Protein AF-A0A7R9L752-F1 (afdb_monomer_lite)

Secondary structure (DSSP, 8-state):
---GGGGHHHHHTTS---TTTHHHHHHHHHHHHHHHHHTT-STTS-HHHHHHHHHHHHHHHHSHHHHTT--HHHHHHHTTPPP-HHHHHHHHHHHHHHHHHHTTSTT-TT----TTTHHHHHHHHHHTHHHHHHHHHHHHHHHTTSS----TTTGGGSTT-PPPS-------------TTPPPPHHHHHHHSPPHHHHHHHHHHHHHTT-------------STTSSSTTS--------

pLDDT: mean 81.0, std 21.18, range [38.44, 98.69]

Foldseek 3Di:
DDDLLNCLCVLLVQWDDDPVCVVVLSVQLSLLVVLCVLLVLCPPDDSSLLSLLSSLLSVCLVPLVVCLPPDSVNVCVNTVHDDDPSSVVSNVLSQVSLLQLQCPPPPCVVPDDDSRCSSPCSVVCSVCVVVSSVVSVVVQVVCVVPPDPPPPSPVVVVPDDPPDPDDDDPDDDDPPPPVPDDDDPVNVVVPPDDPVRVVVVVVVCVVVPPPPPDDPDDDDPPDPPPPPVPPPDDDDDDD

InterPro domains:
  IPR054078 BRF2-like, C-terminal [PF21886] (21-128)

Structure (mmCIF, N/CA/C/O backbone):
data_AF-A0A7R9L752-F1
#
_entry.id   AF-A0A7R9L752-F1
#
loop_
_atom_site.group_PDB
_atom_site.id
_atom_site.type_symbol
_atom_site.label_atom_id
_atom_site.label_alt_id
_atom_site.label_comp_id
_atom_site.label_asym_id
_atom_site.label_entity_id
_atom_site.label_seq_id
_atom_site.pdbx_PDB_ins_code
_atom_site.Cartn_x
_atom_site.Cartn_y
_atom_site.Cartn_z
_atom_site.occupancy
_atom_site.B_iso_or_equiv
_atom_site.auth_seq_id
_atom_site.auth_comp_id
_atom_site.auth_asym_id
_atom_site.auth_atom_id
_atom_site.pdbx_PDB_model_num
ATOM 1 N N . SER A 1 1 ? 15.828 -11.697 13.158 1.00 76.38 1 SER A N 1
ATOM 2 C CA . SER A 1 1 ? 14.787 -11.751 12.113 1.00 76.38 1 SER A CA 1
ATOM 3 C C . SER A 1 1 ? 15.064 -10.613 11.159 1.00 76.38 1 SER A C 1
ATOM 5 O O . SER A 1 1 ? 15.272 -9.518 11.661 1.00 76.38 1 SER A O 1
ATOM 7 N N . ILE A 1 2 ? 15.135 -10.864 9.851 1.00 85.50 2 ILE A N 1
ATOM 8 C CA . ILE A 1 2 ? 15.329 -9.807 8.841 1.00 85.50 2 ILE A CA 1
ATOM 9 C C . ILE A 1 2 ? 14.064 -8.944 8.808 1.00 85.50 2 ILE A C 1
ATOM 11 O O . ILE A 1 2 ? 12.957 -9.495 8.822 1.00 85.50 2 ILE A O 1
ATOM 15 N N . SER A 1 3 ? 14.216 -7.621 8.807 1.00 93.38 3 SER A N 1
ATOM 16 C CA . SER A 1 3 ? 13.071 -6.707 8.725 1.00 93.38 3 SER A CA 1
ATOM 17 C C . SER A 1 3 ? 12.587 -6.586 7.280 1.00 93.38 3 SER A C 1
ATOM 19 O O . SER A 1 3 ? 13.383 -6.642 6.346 1.00 93.38 3 SER A O 1
ATOM 21 N N . ILE A 1 4 ? 11.285 -6.390 7.053 1.00 96.31 4 ILE A N 1
ATOM 22 C CA . ILE A 1 4 ? 10.750 -6.243 5.685 1.00 96.31 4 ILE A CA 1
ATOM 23 C C . ILE A 1 4 ? 11.335 -5.024 4.955 1.00 96.31 4 ILE A C 1
ATOM 25 O O . ILE A 1 4 ? 11.483 -5.050 3.737 1.00 96.31 4 ILE A O 1
ATOM 29 N N . GLU A 1 5 ? 11.714 -3.978 5.689 1.00 96.94 5 GLU A N 1
ATOM 30 C CA . GLU A 1 5 ? 12.392 -2.796 5.159 1.00 96.94 5 GLU A CA 1
ATOM 31 C C . GLU A 1 5 ? 13.760 -3.144 4.555 1.00 96.94 5 GLU A C 1
ATOM 33 O O . GLU A 1 5 ? 14.112 -2.615 3.505 1.00 96.94 5 GLU A O 1
ATOM 38 N N . GLU A 1 6 ? 14.491 -4.094 5.149 1.00 96.88 6 GLU A N 1
ATOM 39 C CA . GLU A 1 6 ? 15.785 -4.577 4.639 1.00 96.88 6 GLU A CA 1
ATOM 40 C C . GLU A 1 6 ? 15.623 -5.380 3.338 1.00 96.88 6 GLU A C 1
ATOM 42 O O . GLU A 1 6 ? 16.572 -5.548 2.575 1.00 96.88 6 GLU A O 1
ATOM 47 N N . LEU A 1 7 ? 14.406 -5.855 3.051 1.00 97.62 7 LEU A N 1
ATOM 48 C CA . LEU A 1 7 ? 14.080 -6.563 1.815 1.00 97.62 7 LEU A CA 1
ATOM 49 C C . LEU A 1 7 ? 13.684 -5.620 0.672 1.00 97.62 7 LEU A C 1
ATOM 51 O O . LEU A 1 7 ? 13.564 -6.095 -0.459 1.00 97.62 7 LEU A O 1
ATOM 55 N N . VAL A 1 8 ? 13.486 -4.318 0.916 1.00 98.06 8 VAL A N 1
ATOM 56 C CA . VAL A 1 8 ? 13.016 -3.367 -0.110 1.00 98.06 8 VAL A CA 1
ATOM 57 C C . VAL A 1 8 ? 14.005 -3.268 -1.264 1.00 98.06 8 VAL A C 1
ATOM 59 O O . VAL A 1 8 ? 13.633 -3.537 -2.405 1.00 98.06 8 VAL A O 1
ATOM 62 N N . GLU A 1 9 ? 15.262 -2.926 -0.986 1.00 97.19 9 GLU A N 1
ATOM 63 C CA . GLU A 1 9 ? 16.271 -2.770 -2.038 1.00 97.19 9 GLU A CA 1
ATOM 64 C C . GLU A 1 9 ? 16.520 -4.067 -2.823 1.00 97.19 9 GLU A C 1
ATOM 66 O O . GLU A 1 9 ? 16.409 -4.022 -4.052 1.00 97.19 9 GLU A O 1
ATOM 71 N N . PRO A 1 10 ? 16.752 -5.234 -2.179 1.00 97.50 10 PRO A N 1
ATOM 72 C CA . PRO A 1 10 ? 16.902 -6.497 -2.899 1.00 97.50 10 PRO A CA 1
ATOM 73 C C . PRO A 1 10 ? 15.688 -6.850 -3.765 1.00 97.50 10 PRO A C 1
ATOM 75 O O . PRO A 1 10 ? 15.851 -7.314 -4.892 1.00 97.50 10 PRO A O 1
ATOM 78 N N . THR A 1 11 ? 14.469 -6.598 -3.273 1.00 97.25 11 THR A N 1
ATOM 79 C CA . THR A 1 11 ? 13.226 -6.892 -4.010 1.00 97.25 11 THR A CA 1
ATOM 80 C C . THR A 1 11 ? 13.059 -5.990 -5.234 1.00 97.25 11 THR A C 1
ATOM 82 O O . THR A 1 11 ? 12.488 -6.415 -6.241 1.00 97.25 11 THR A O 1
ATOM 85 N N . LEU A 1 12 ? 13.553 -4.751 -5.167 1.00 96.94 12 LEU A N 1
ATOM 86 C CA . LEU A 1 12 ? 13.427 -3.762 -6.238 1.00 96.94 12 LEU A CA 1
ATOM 87 C C . LEU A 1 12 ? 14.645 -3.698 -7.171 1.00 96.94 12 LEU A C 1
ATOM 89 O O . LEU A 1 12 ? 14.599 -2.967 -8.155 1.00 96.94 12 LEU A O 1
ATOM 93 N N . ASN A 1 13 ? 15.720 -4.450 -6.916 1.00 93.81 13 ASN A N 1
ATOM 94 C CA . ASN A 1 13 ? 16.967 -4.344 -7.684 1.00 93.81 13 ASN A CA 1
ATOM 95 C C . ASN A 1 13 ? 16.835 -4.743 -9.169 1.00 93.81 13 ASN A C 1
ATOM 97 O O . ASN A 1 13 ? 17.610 -4.289 -9.999 1.00 93.81 13 ASN A O 1
ATOM 101 N N . GLY A 1 14 ? 15.842 -5.570 -9.513 1.00 90.00 14 GLY A N 1
ATOM 102 C CA . GLY A 1 14 ? 15.513 -5.932 -10.900 1.00 90.00 14 GLY A CA 1
ATOM 103 C C . GLY A 1 14 ? 14.422 -5.069 -11.546 1.00 90.00 14 GLY A C 1
ATOM 104 O O . GLY A 1 14 ? 13.985 -5.379 -12.650 1.00 90.00 14 GLY A O 1
ATOM 105 N N . CYS A 1 15 ? 13.934 -4.037 -10.854 1.00 95.94 15 CYS A N 1
ATOM 106 C CA . CYS A 1 15 ? 12.865 -3.170 -11.346 1.00 95.94 15 CYS A CA 1
ATOM 107 C C . CYS A 1 15 ? 13.447 -1.914 -12.006 1.00 95.94 15 CYS A C 1
ATOM 109 O O . CYS A 1 15 ? 14.400 -1.325 -11.499 1.00 95.94 15 CYS A O 1
ATOM 111 N N . HIS A 1 16 ? 12.837 -1.457 -13.099 1.00 94.88 16 HIS A N 1
ATOM 112 C CA . HIS A 1 16 ? 13.304 -0.276 -13.832 1.00 94.88 16 HIS A CA 1
ATOM 113 C C . HIS A 1 16 ? 12.653 1.003 -13.302 1.00 94.88 16 HIS A C 1
ATOM 115 O O . HIS A 1 16 ? 11.554 1.354 -13.725 1.00 94.88 16 HIS A O 1
ATOM 121 N N . PHE A 1 17 ? 13.317 1.698 -12.383 1.00 96.00 17 PHE A N 1
ATOM 122 C CA . PHE A 1 17 ? 12.945 3.047 -11.940 1.00 96.00 17 PHE A CA 1
ATOM 123 C C . PHE A 1 17 ? 13.981 4.060 -12.432 1.00 96.00 17 PHE A C 1
ATOM 125 O O . PHE A 1 17 ? 15.137 3.689 -12.614 1.00 96.00 17 PHE A O 1
ATOM 132 N N . ASP A 1 18 ? 13.576 5.316 -12.627 1.00 94.50 18 ASP A N 1
ATOM 133 C CA . ASP A 1 18 ? 14.506 6.391 -12.988 1.00 94.50 18 ASP A CA 1
ATOM 134 C C . ASP A 1 18 ? 15.560 6.549 -11.876 1.00 94.50 18 ASP A C 1
ATOM 136 O O . ASP A 1 18 ? 15.194 6.650 -10.701 1.00 94.50 18 ASP A O 1
ATOM 140 N N . ASP A 1 19 ? 16.849 6.580 -12.230 1.00 93.75 19 ASP A N 1
ATOM 141 C CA . ASP A 1 19 ? 17.952 6.605 -11.254 1.00 93.75 19 ASP A CA 1
ATOM 142 C C . ASP A 1 19 ? 17.872 7.813 -10.310 1.00 93.75 19 ASP A C 1
ATOM 144 O O . ASP A 1 19 ? 18.105 7.675 -9.109 1.00 93.75 19 ASP A O 1
ATOM 148 N N . ASP A 1 20 ? 17.442 8.967 -10.826 1.00 95.06 20 ASP A N 1
ATOM 149 C CA . ASP A 1 20 ? 17.260 10.195 -10.043 1.00 95.06 20 ASP A CA 1
ATOM 150 C C . ASP A 1 20 ? 16.097 10.093 -9.039 1.00 95.06 20 ASP A C 1
ATOM 152 O O . ASP A 1 20 ? 16.110 10.724 -7.984 1.00 95.06 20 ASP A O 1
ATOM 156 N N . GLU A 1 21 ? 15.068 9.298 -9.352 1.00 95.12 21 GLU A N 1
ATOM 157 C CA . GLU A 1 21 ? 13.868 9.145 -8.520 1.00 95.12 21 GLU A CA 1
ATOM 158 C C . GLU A 1 21 ? 13.991 7.983 -7.525 1.00 95.12 21 GLU A C 1
ATOM 160 O O . GLU A 1 21 ? 13.354 7.986 -6.467 1.00 95.12 21 GLU A O 1
ATOM 165 N N . ARG A 1 22 ? 14.800 6.971 -7.852 1.00 97.00 22 ARG A N 1
ATOM 166 C CA . ARG A 1 22 ? 14.906 5.721 -7.094 1.00 97.00 22 ARG A CA 1
ATOM 167 C C . ARG A 1 22 ? 15.220 5.923 -5.601 1.00 97.00 22 ARG A C 1
ATOM 169 O O . ARG A 1 22 ? 14.547 5.264 -4.803 1.00 97.00 22 ARG A O 1
ATOM 176 N N . PRO A 1 23 ? 16.150 6.805 -5.179 1.00 97.88 23 PRO A N 1
ATOM 177 C CA . PRO A 1 23 ? 16.431 7.017 -3.758 1.00 97.88 23 PRO A CA 1
ATOM 178 C C . PRO A 1 23 ? 15.210 7.546 -3.001 1.00 97.88 23 PRO A C 1
ATOM 180 O O . PRO A 1 23 ? 14.859 7.039 -1.934 1.00 97.88 23 PRO A O 1
ATOM 183 N N . GLU A 1 24 ? 14.513 8.523 -3.588 1.00 98.12 24 GLU A N 1
ATOM 184 C CA . GLU A 1 24 ? 13.316 9.115 -2.994 1.00 98.12 24 GLU A CA 1
ATOM 185 C C . GLU A 1 24 ? 12.172 8.093 -2.920 1.00 98.12 24 GLU A C 1
ATOM 187 O O . GLU A 1 24 ? 11.457 8.012 -1.918 1.00 98.12 24 GLU A O 1
ATOM 192 N N . LEU A 1 25 ? 12.028 7.257 -3.953 1.00 98.38 25 LEU A N 1
ATOM 193 C CA . LEU A 1 25 ? 11.063 6.164 -3.966 1.00 98.38 25 LEU A CA 1
ATOM 194 C C . LEU A 1 25 ? 11.345 5.135 -2.867 1.00 98.38 25 LEU A C 1
ATOM 196 O O . LEU A 1 25 ? 10.418 4.764 -2.150 1.00 98.38 25 LEU A O 1
ATOM 200 N N . ILE A 1 26 ? 12.590 4.675 -2.721 1.00 98.44 26 ILE A N 1
ATOM 201 C CA . ILE A 1 26 ? 12.969 3.692 -1.692 1.00 98.44 26 ILE A CA 1
ATOM 202 C C . ILE A 1 26 ? 12.653 4.242 -0.302 1.00 98.44 26 ILE A C 1
ATOM 204 O O . ILE A 1 26 ? 11.983 3.566 0.482 1.00 98.44 26 ILE A O 1
ATOM 208 N N . GLN A 1 27 ? 13.040 5.490 -0.028 1.00 98.44 27 GLN A N 1
ATOM 209 C CA . GLN A 1 27 ? 12.745 6.144 1.243 1.00 98.44 27 GLN A CA 1
ATOM 210 C C . GLN A 1 27 ? 11.233 6.188 1.517 1.00 98.44 27 GLN A C 1
ATOM 212 O O . GLN A 1 27 ? 10.773 5.749 2.574 1.00 98.44 27 GLN A O 1
ATOM 217 N N . ARG A 1 28 ? 10.438 6.613 0.526 1.00 98.50 28 ARG A N 1
ATOM 218 C CA . ARG A 1 28 ? 8.967 6.651 0.606 1.00 98.50 28 ARG A CA 1
ATOM 219 C C . ARG A 1 28 ? 8.356 5.273 0.855 1.00 98.50 28 ARG A C 1
ATOM 221 O O . ARG A 1 28 ? 7.319 5.158 1.507 1.00 98.50 28 ARG A O 1
ATOM 228 N N . VAL A 1 29 ? 8.932 4.219 0.277 1.00 98.69 29 VAL A N 1
ATOM 229 C CA . VAL A 1 29 ? 8.477 2.835 0.474 1.00 98.69 29 VAL A CA 1
ATOM 230 C C . VAL A 1 29 ? 8.751 2.380 1.896 1.00 98.69 29 VAL A C 1
ATOM 232 O O . VAL A 1 29 ? 7.858 1.815 2.519 1.00 98.69 29 VAL A O 1
ATOM 235 N N . ILE A 1 30 ? 9.942 2.655 2.423 1.00 98.50 30 ILE A N 1
ATOM 236 C CA . ILE A 1 30 ? 10.324 2.299 3.792 1.00 98.50 30 ILE A CA 1
ATOM 237 C C . ILE A 1 30 ? 9.409 2.997 4.805 1.00 98.50 30 ILE A C 1
ATOM 239 O O . ILE A 1 30 ? 8.875 2.348 5.703 1.00 98.50 30 ILE A O 1
ATOM 243 N N . GLU A 1 31 ? 9.169 4.297 4.643 1.00 98.31 31 GLU A N 1
ATOM 244 C CA . GLU A 1 31 ? 8.272 5.063 5.518 1.00 98.31 31 GLU A CA 1
ATOM 245 C C . GLU A 1 31 ? 6.845 4.510 5.503 1.00 98.31 31 GLU A C 1
ATOM 247 O O . GLU A 1 31 ? 6.240 4.299 6.556 1.00 98.31 31 GLU A O 1
ATOM 252 N N . LEU A 1 32 ? 6.321 4.211 4.314 1.00 98.38 32 LEU A N 1
ATOM 253 C CA . LEU A 1 32 ? 4.981 3.655 4.173 1.00 98.38 32 LEU A CA 1
ATOM 254 C C . LEU A 1 32 ? 4.892 2.217 4.702 1.00 98.38 32 LEU A C 1
ATOM 256 O O . LEU A 1 32 ? 3.885 1.864 5.312 1.00 98.38 32 LEU A O 1
ATOM 260 N N . LEU A 1 33 ? 5.941 1.403 4.547 1.00 98.12 33 LEU A N 1
ATOM 261 C CA . LEU A 1 33 ? 6.010 0.060 5.131 1.00 98.12 33 LEU A CA 1
ATOM 262 C C . LEU A 1 33 ? 5.949 0.087 6.656 1.00 98.12 33 LEU A C 1
ATOM 264 O O . LEU A 1 33 ? 5.295 -0.778 7.233 1.00 98.12 33 LEU A O 1
ATOM 268 N N . ARG A 1 34 ? 6.562 1.081 7.307 1.00 96.62 34 ARG A N 1
ATOM 269 C CA . ARG A 1 34 ? 6.463 1.244 8.766 1.00 96.62 34 ARG A CA 1
ATOM 270 C C . ARG A 1 34 ? 5.015 1.470 9.194 1.00 96.62 34 ARG A C 1
ATOM 272 O O . ARG A 1 34 ? 4.527 0.763 10.065 1.00 96.62 34 ARG A O 1
ATOM 279 N N . VAL A 1 35 ? 4.292 2.351 8.500 1.00 96.56 35 VAL A N 1
ATOM 280 C CA . VAL A 1 35 ? 2.856 2.575 8.757 1.00 96.56 35 VAL A CA 1
ATOM 281 C C . VAL A 1 35 ? 2.035 1.302 8.516 1.00 96.56 35 VAL A C 1
ATOM 283 O O . VAL A 1 35 ? 1.160 0.959 9.308 1.00 96.56 35 VAL A O 1
ATOM 286 N N . VAL A 1 36 ? 2.324 0.572 7.435 1.00 96.00 36 VAL A N 1
ATOM 287 C CA . VAL A 1 36 ? 1.667 -0.704 7.097 1.00 96.00 36 VAL A CA 1
ATOM 288 C C . VAL A 1 36 ? 1.930 -1.776 8.164 1.00 96.00 36 VAL A C 1
ATOM 290 O O . VAL A 1 36 ? 1.011 -2.522 8.508 1.00 96.00 36 VAL A O 1
ATOM 293 N N . ARG A 1 37 ? 3.147 -1.838 8.717 1.00 95.44 37 ARG A N 1
ATOM 294 C CA . ARG A 1 37 ? 3.514 -2.727 9.830 1.00 95.44 37 ARG A CA 1
ATOM 295 C C . ARG A 1 37 ? 2.723 -2.394 11.085 1.00 95.44 37 ARG A C 1
ATOM 297 O O . ARG A 1 37 ? 2.136 -3.287 11.684 1.00 95.44 37 ARG A O 1
ATOM 304 N N . ASP A 1 38 ? 2.654 -1.117 11.439 1.00 94.44 38 ASP A N 1
ATOM 305 C CA . ASP A 1 38 ? 1.970 -0.664 12.654 1.00 94.44 38 ASP A CA 1
ATOM 306 C C . ASP A 1 38 ? 0.441 -0.874 12.573 1.00 94.44 38 ASP A C 1
ATOM 308 O O . ASP A 1 38 ? -0.259 -0.829 13.582 1.00 94.44 38 ASP A O 1
ATOM 312 N N . CYS A 1 39 ? -0.077 -1.175 11.376 1.00 92.75 39 CYS A N 1
ATOM 313 C CA . CYS A 1 39 ? -1.463 -1.571 11.118 1.00 92.75 39 CYS A CA 1
ATOM 314 C C . CYS A 1 39 ? -1.664 -3.094 10.954 1.00 92.75 39 CYS A C 1
ATOM 316 O O . CYS A 1 39 ? -2.712 -3.512 10.455 1.00 92.75 39 CYS A O 1
ATOM 318 N N . TRP A 1 40 ? -0.673 -3.916 11.319 1.00 93.25 40 TRP A N 1
ATOM 319 C CA . TRP A 1 40 ? -0.679 -5.385 11.229 1.00 93.25 40 TRP A CA 1
ATOM 320 C C . TRP A 1 40 ? -1.030 -5.960 9.846 1.00 93.25 40 TRP A C 1
ATOM 322 O O . TRP A 1 40 ? -1.763 -6.947 9.704 1.00 93.25 40 TRP A O 1
ATOM 332 N N . LEU A 1 41 ? -0.540 -5.321 8.781 1.00 93.19 41 LEU A N 1
ATOM 333 C CA . LEU A 1 41 ? -0.753 -5.793 7.410 1.00 93.19 41 LEU A CA 1
ATOM 334 C C . LEU A 1 41 ? 0.352 -6.729 6.900 1.00 93.19 41 LEU A C 1
ATOM 336 O O . LEU A 1 41 ? 0.274 -7.158 5.744 1.00 93.19 41 LEU A O 1
ATOM 340 N N . ILE A 1 42 ? 1.369 -7.049 7.702 1.00 94.56 42 ILE A N 1
ATOM 341 C CA . ILE A 1 42 ? 2.579 -7.755 7.242 1.00 94.56 42 ILE A CA 1
ATOM 342 C C . ILE A 1 42 ? 2.610 -9.203 7.741 1.00 94.56 42 ILE A C 1
ATOM 344 O O . ILE A 1 42 ? 3.086 -10.106 7.051 1.00 94.56 42 ILE A O 1
ATOM 348 N N . GLU A 1 43 ? 2.051 -9.445 8.916 1.00 92.25 43 GLU A N 1
ATOM 349 C CA . GLU A 1 43 ? 2.116 -10.694 9.655 1.00 92.25 43 GLU A CA 1
ATOM 350 C C . GLU A 1 43 ? 1.473 -11.843 8.866 1.00 92.25 43 GLU A C 1
ATOM 352 O O . GLU A 1 43 ? 0.344 -11.756 8.375 1.00 92.25 43 GLU A O 1
ATOM 357 N N . GLY A 1 44 ? 2.221 -12.941 8.722 1.00 92.38 44 GLY A N 1
ATOM 358 C CA . GLY A 1 44 ? 1.771 -14.143 8.014 1.00 92.38 44 GLY A CA 1
ATOM 359 C C . GLY A 1 44 ? 1.616 -13.982 6.497 1.00 92.38 44 GLY A C 1
ATOM 360 O O . GLY A 1 44 ? 0.994 -14.832 5.858 1.00 92.38 44 GLY A O 1
ATOM 361 N N . ARG A 1 45 ? 2.144 -12.908 5.896 1.00 94.44 45 ARG A N 1
ATOM 362 C CA . ARG A 1 45 ? 1.998 -12.618 4.460 1.00 94.44 45 ARG A CA 1
ATOM 363 C C . ARG A 1 45 ? 3.341 -12.627 3.743 1.00 94.44 45 ARG A C 1
ATOM 365 O O . ARG A 1 45 ? 4.395 -12.421 4.331 1.00 94.44 45 ARG A O 1
ATOM 372 N N . SER A 1 46 ? 3.288 -12.852 2.431 1.00 95.44 46 SER A N 1
ATOM 373 C CA . SER A 1 46 ? 4.471 -12.776 1.572 1.00 95.44 46 SER A CA 1
ATOM 374 C C . SER A 1 46 ? 4.987 -11.327 1.508 1.00 95.44 46 SER A C 1
ATOM 376 O O . SER A 1 46 ? 4.251 -10.463 1.014 1.00 95.44 46 SER A O 1
ATOM 378 N N . PRO A 1 47 ? 6.232 -11.051 1.945 1.00 96.56 47 PRO A N 1
ATOM 379 C CA . PRO A 1 47 ? 6.771 -9.692 2.001 1.00 96.56 47 PRO A CA 1
ATOM 380 C C . PRO A 1 47 ? 6.891 -9.056 0.613 1.00 96.56 47 PRO A C 1
ATOM 382 O O . PRO A 1 47 ? 6.595 -7.878 0.460 1.00 96.56 47 PRO A O 1
ATOM 385 N N . VAL A 1 48 ? 7.211 -9.840 -0.421 1.00 97.19 48 VAL A N 1
ATOM 386 C CA . VAL A 1 48 ? 7.361 -9.365 -1.810 1.00 97.19 48 VAL A CA 1
ATOM 387 C C . VAL A 1 48 ? 6.107 -8.635 -2.307 1.00 97.19 48 VAL A C 1
ATOM 389 O O . VAL A 1 48 ? 6.189 -7.542 -2.860 1.00 97.19 48 VAL A O 1
ATOM 392 N N . HIS A 1 49 ? 4.922 -9.199 -2.061 1.00 97.69 49 HIS A N 1
ATOM 393 C CA . HIS A 1 49 ? 3.661 -8.617 -2.531 1.00 97.69 49 HIS A CA 1
ATOM 394 C C . HIS A 1 49 ? 3.243 -7.381 -1.727 1.00 97.69 49 HIS A C 1
ATOM 396 O O . HIS A 1 49 ? 2.577 -6.496 -2.266 1.00 97.69 49 HIS A O 1
ATOM 402 N N . ILE A 1 50 ? 3.628 -7.320 -0.447 1.00 98.19 50 ILE A N 1
ATOM 403 C CA . ILE A 1 50 ? 3.466 -6.121 0.380 1.00 98.19 50 ILE A CA 1
ATOM 404 C C . ILE A 1 50 ? 4.381 -5.021 -0.152 1.00 98.19 50 ILE A C 1
ATOM 406 O O . ILE A 1 50 ? 3.893 -3.931 -0.428 1.00 98.19 50 ILE A O 1
ATOM 410 N N . ILE A 1 51 ? 5.664 -5.326 -0.380 1.00 98.50 51 ILE A N 1
ATOM 411 C CA . ILE A 1 51 ? 6.647 -4.389 -0.935 1.00 98.50 51 ILE A CA 1
ATOM 412 C C . ILE A 1 51 ? 6.139 -3.836 -2.265 1.00 98.50 51 ILE A C 1
ATOM 414 O O . ILE A 1 51 ? 5.963 -2.631 -2.360 1.00 98.50 51 ILE A O 1
ATOM 418 N N . TYR A 1 52 ? 5.776 -4.672 -3.243 1.00 98.50 52 TYR A N 1
ATOM 419 C CA . TYR A 1 52 ? 5.254 -4.184 -4.528 1.00 98.50 52 TYR A CA 1
ATOM 420 C C . TYR A 1 52 ? 3.983 -3.341 -4.396 1.00 98.50 52 TYR A C 1
ATOM 422 O O . TYR A 1 52 ? 3.827 -2.343 -5.106 1.00 98.50 52 TYR A O 1
ATOM 430 N N . GLY A 1 53 ? 3.073 -3.714 -3.492 1.00 98.00 53 GLY A N 1
ATOM 431 C CA . GLY A 1 53 ? 1.870 -2.929 -3.236 1.00 98.00 53 GLY A CA 1
ATOM 432 C C . GLY A 1 53 ? 2.182 -1.550 -2.654 1.00 98.00 53 GLY A C 1
ATOM 433 O O . GLY A 1 53 ? 1.618 -0.547 -3.100 1.00 98.00 53 GLY A O 1
ATOM 434 N N . THR A 1 54 ? 3.123 -1.493 -1.715 1.00 98.44 54 THR A N 1
ATOM 435 C CA . THR A 1 54 ? 3.618 -0.253 -1.116 1.00 98.44 54 THR A CA 1
ATOM 436 C C . THR A 1 54 ? 4.383 0.588 -2.138 1.00 98.44 54 THR A C 1
ATOM 438 O O . THR A 1 54 ? 4.084 1.770 -2.284 1.00 98.44 54 THR A O 1
ATOM 441 N N . THR A 1 55 ? 5.280 -0.012 -2.927 1.00 98.56 55 T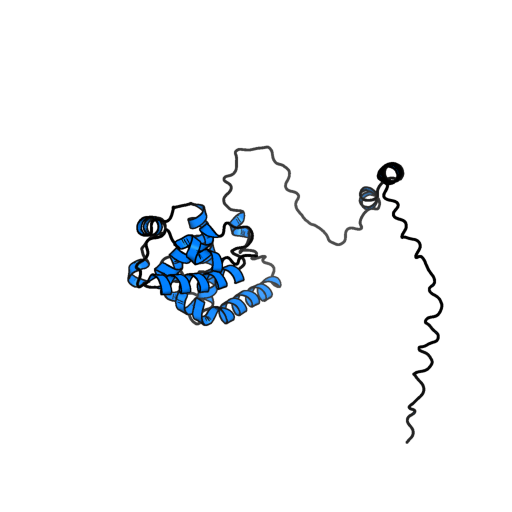HR A N 1
ATOM 442 C CA . THR A 1 55 ? 6.023 0.653 -4.011 1.00 98.56 55 THR A CA 1
ATOM 443 C C . THR A 1 55 ? 5.095 1.307 -5.016 1.00 98.56 55 THR A C 1
ATOM 445 O O . THR A 1 55 ? 5.311 2.462 -5.366 1.00 98.56 55 THR A O 1
ATOM 448 N N . TYR A 1 56 ? 4.021 0.633 -5.428 1.00 98.56 56 TYR A N 1
ATOM 449 C CA . TYR A 1 56 ? 3.029 1.224 -6.325 1.00 98.56 56 TYR A CA 1
ATOM 450 C C . TYR A 1 56 ? 2.395 2.501 -5.746 1.00 98.56 56 TYR A C 1
ATOM 452 O O . TYR A 1 56 ? 2.250 3.499 -6.455 1.00 98.56 56 TYR A O 1
ATOM 460 N N . L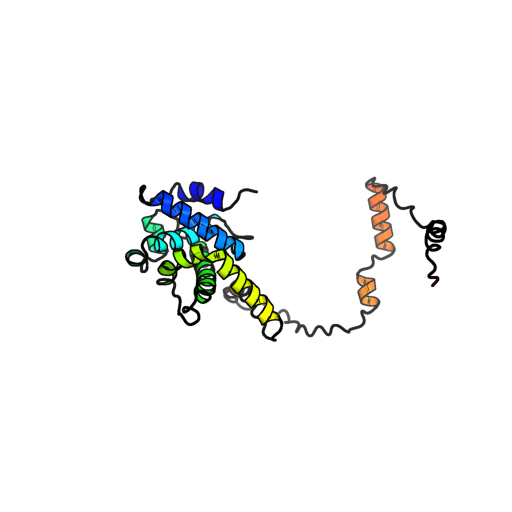EU A 1 57 ? 2.021 2.500 -4.464 1.00 98.31 57 LEU A N 1
ATOM 461 C CA . LEU A 1 57 ? 1.394 3.660 -3.823 1.00 98.31 57 LEU A CA 1
ATOM 462 C C . LEU A 1 57 ? 2.396 4.796 -3.566 1.00 98.31 57 LEU A C 1
ATOM 464 O O . LEU A 1 57 ? 2.083 5.948 -3.868 1.00 98.31 57 LEU A O 1
ATOM 468 N N . SER A 1 58 ? 3.606 4.474 -3.105 1.00 98.19 58 SER A N 1
ATOM 469 C CA . SER A 1 58 ? 4.709 5.426 -2.920 1.00 98.19 58 SER A CA 1
ATOM 470 C C . SER A 1 58 ? 5.148 6.066 -4.241 1.00 98.19 58 SER A C 1
ATOM 472 O O . SER A 1 58 ? 5.336 7.278 -4.324 1.00 98.19 58 SER A O 1
ATOM 474 N N . TRP A 1 59 ? 5.223 5.286 -5.321 1.00 98.38 59 TRP A N 1
ATOM 475 C CA . TRP A 1 59 ? 5.539 5.795 -6.656 1.00 98.38 59 TRP A CA 1
ATOM 476 C C . TRP A 1 59 ? 4.479 6.774 -7.165 1.00 98.38 59 TRP A C 1
ATOM 478 O O . TRP A 1 59 ? 4.804 7.817 -7.742 1.00 98.38 59 TRP A O 1
ATOM 488 N N . LYS A 1 60 ? 3.197 6.489 -6.905 1.00 97.81 60 LYS A N 1
ATOM 489 C CA . LYS A 1 60 ? 2.116 7.431 -7.212 1.00 97.81 60 LYS A CA 1
ATOM 490 C C . LYS A 1 60 ? 2.214 8.706 -6.380 1.00 97.81 60 LYS A C 1
ATOM 492 O O . LYS A 1 60 ? 1.917 9.767 -6.921 1.00 97.81 60 LYS A O 1
ATOM 497 N N . SER A 1 61 ? 2.616 8.623 -5.111 1.00 97.62 61 SER A N 1
ATOM 498 C CA . SER A 1 61 ? 2.680 9.789 -4.220 1.00 97.62 61 SER A CA 1
ATOM 499 C C . SER A 1 61 ? 3.797 10.772 -4.563 1.00 97.62 61 SER A C 1
ATOM 501 O O . SER A 1 61 ? 3.682 11.938 -4.214 1.00 97.62 61 SER A O 1
ATOM 503 N N . LEU A 1 62 ? 4.847 10.331 -5.263 1.00 97.44 62 LEU A N 1
ATOM 504 C CA . LEU A 1 62 ? 5.908 11.214 -5.763 1.00 97.44 62 LEU A CA 1
ATOM 505 C C . LEU A 1 62 ? 5.385 12.228 -6.789 1.00 97.44 62 LEU A C 1
ATOM 507 O O . LEU A 1 62 ? 5.781 13.388 -6.790 1.00 97.44 62 LEU A O 1
ATOM 511 N N . LYS A 1 63 ? 4.485 11.796 -7.682 1.00 96.81 63 LYS A N 1
ATOM 512 C CA . LYS A 1 63 ? 3.934 12.633 -8.765 1.00 96.81 63 LYS A CA 1
ATOM 513 C C . LYS A 1 63 ? 2.431 12.375 -8.930 1.00 96.81 63 LYS A C 1
ATOM 515 O O . LYS A 1 63 ? 2.002 11.858 -9.970 1.00 96.81 63 LYS A O 1
ATOM 520 N N . PRO A 1 64 ? 1.595 12.715 -7.932 1.00 95.94 64 PRO A N 1
ATOM 521 C CA . PRO A 1 64 ? 0.205 12.264 -7.874 1.00 95.94 64 PRO A CA 1
ATOM 522 C C . PRO A 1 64 ? -0.648 12.824 -9.016 1.00 95.94 64 PRO A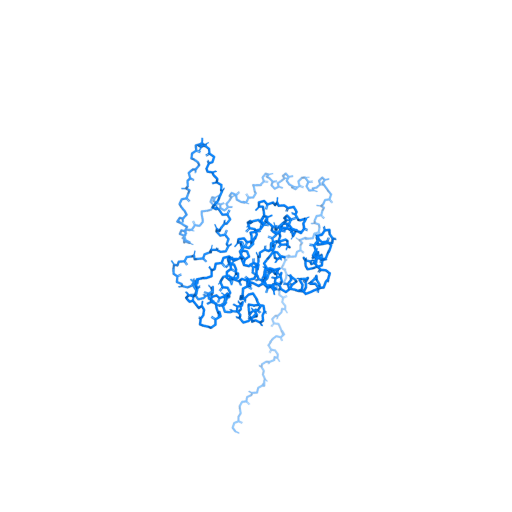 C 1
ATOM 524 O O . PRO A 1 64 ? -1.525 12.130 -9.530 1.00 95.94 64 PRO A O 1
ATOM 527 N N . TRP A 1 65 ? -0.348 14.031 -9.497 1.00 94.69 65 TRP A N 1
ATOM 528 C CA . TRP A 1 65 ? -1.058 14.664 -10.612 1.00 94.69 65 TRP A CA 1
ATOM 529 C C . TRP A 1 65 ? -0.918 13.888 -11.926 1.00 94.69 65 TRP A C 1
ATOM 531 O O . TRP A 1 65 ? -1.894 13.724 -12.655 1.00 94.69 65 TRP A O 1
ATOM 541 N N . ILE A 1 66 ? 0.272 13.342 -12.183 1.00 95.75 66 ILE A N 1
ATOM 542 C CA . ILE A 1 66 ? 0.594 12.609 -13.414 1.00 95.75 66 ILE A CA 1
ATOM 543 C C . ILE A 1 66 ? 0.240 11.122 -13.257 1.00 95.75 66 ILE A C 1
ATOM 545 O O . ILE A 1 66 ? -0.291 10.494 -14.171 1.00 95.75 66 ILE A O 1
ATOM 549 N N . ARG A 1 67 ? 0.481 10.548 -12.070 1.00 96.06 67 ARG A N 1
ATOM 550 C CA . ARG A 1 67 ? 0.418 9.096 -11.829 1.00 96.06 67 ARG A CA 1
ATOM 551 C C . ARG A 1 67 ? -0.909 8.604 -11.251 1.00 96.06 67 ARG A C 1
ATOM 553 O O . ARG A 1 67 ? -1.148 7.398 -11.226 1.00 96.06 67 ARG A O 1
ATOM 560 N N . SER A 1 68 ? -1.810 9.488 -10.812 1.00 92.38 68 SER A N 1
ATOM 561 C CA . SER A 1 68 ? -3.086 9.112 -10.164 1.00 92.38 68 SER A CA 1
ATOM 562 C C . SER A 1 68 ? -3.941 8.132 -10.979 1.00 92.38 68 SER A C 1
ATOM 564 O O . SER A 1 68 ? -4.575 7.245 -10.396 1.00 92.38 68 SER A O 1
ATOM 566 N N . LYS A 1 69 ? -3.935 8.253 -12.312 1.00 93.38 69 LYS A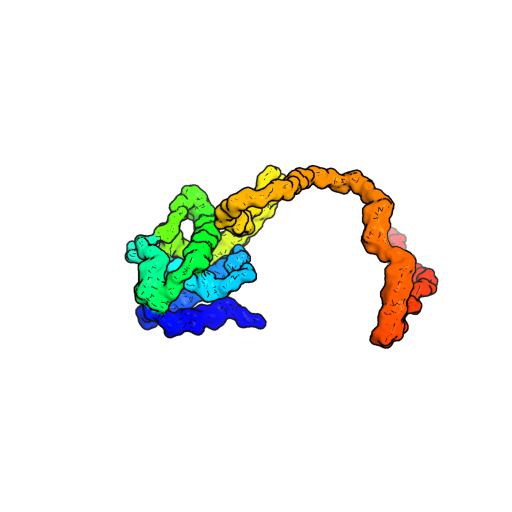 N 1
ATOM 567 C CA . LYS A 1 69 ? -4.726 7.420 -13.236 1.00 93.38 69 LYS A CA 1
ATOM 568 C C . LYS A 1 69 ? -4.058 6.095 -13.614 1.00 93.38 69 LYS A C 1
ATOM 570 O O . LYS A 1 69 ? -4.741 5.211 -14.131 1.00 93.38 69 LYS A O 1
ATOM 575 N N . VAL A 1 70 ? -2.761 5.935 -13.346 1.00 96.88 70 VAL A N 1
ATOM 576 C CA . VAL A 1 70 ? -2.024 4.706 -13.660 1.00 96.88 70 VAL A CA 1
ATOM 577 C C . VAL A 1 70 ? -2.565 3.568 -12.797 1.00 96.88 70 VAL A C 1
ATOM 579 O O . VAL A 1 70 ? -2.734 3.717 -11.582 1.00 96.88 70 VAL A O 1
ATOM 582 N N . LYS A 1 71 ? -2.893 2.446 -13.447 1.00 96.69 71 LYS A N 1
ATOM 583 C CA . LYS A 1 71 ? -3.365 1.211 -12.806 1.00 96.69 71 LYS A CA 1
ATOM 584 C C . LYS A 1 71 ? -2.171 0.351 -12.393 1.00 96.69 71 LYS A C 1
ATOM 586 O O . LYS A 1 71 ? -1.115 0.434 -13.009 1.00 96.69 71 LYS A O 1
ATOM 591 N N . LEU A 1 72 ? -2.373 -0.549 -11.428 1.00 97.31 72 LEU A N 1
ATOM 592 C CA . LEU A 1 72 ? -1.324 -1.470 -10.975 1.00 97.31 72 LEU A CA 1
ATOM 593 C C . LEU A 1 72 ? -0.756 -2.333 -12.114 1.00 97.31 72 LEU A C 1
ATOM 595 O O . LEU A 1 72 ? 0.447 -2.518 -12.179 1.00 97.31 72 LEU A O 1
ATOM 599 N N . THR A 1 73 ? -1.596 -2.823 -13.034 1.00 97.62 73 THR A N 1
ATOM 600 C CA . THR A 1 73 ? -1.145 -3.617 -14.195 1.00 97.62 73 THR A CA 1
ATOM 601 C C . THR A 1 73 ? -0.157 -2.852 -15.069 1.00 97.62 73 THR A C 1
ATOM 603 O O . THR A 1 73 ? 0.836 -3.411 -15.519 1.00 97.62 73 THR A O 1
ATOM 606 N N . GLU A 1 74 ? -0.430 -1.566 -15.288 1.00 97.88 74 GLU A N 1
ATOM 607 C CA . GLU A 1 74 ? 0.407 -0.700 -16.109 1.00 97.88 74 GLU A CA 1
ATOM 608 C C . GLU A 1 74 ? 1.696 -0.329 -15.378 1.00 97.88 74 GLU A C 1
ATOM 610 O O . GLU A 1 74 ? 2.768 -0.416 -15.958 1.00 97.88 74 GLU A O 1
ATOM 615 N N . PHE A 1 75 ? 1.611 -0.018 -14.083 1.00 98.00 75 PHE A N 1
ATOM 616 C CA . PHE A 1 75 ? 2.785 0.166 -13.228 1.00 98.00 75 PHE A CA 1
ATOM 617 C C . PHE A 1 75 ? 3.708 -1.062 -13.254 1.00 98.00 75 PHE A C 1
ATOM 619 O O . PHE A 1 75 ? 4.904 -0.931 -13.491 1.00 98.00 75 PHE A O 1
ATOM 626 N N . CYS A 1 76 ? 3.151 -2.263 -13.078 1.00 98.12 76 CYS A N 1
ATOM 627 C CA . CYS A 1 76 ? 3.921 -3.502 -13.128 1.00 98.12 76 CYS A CA 1
ATOM 628 C C . CYS A 1 76 ? 4.642 -3.666 -14.474 1.00 98.12 76 CYS A C 1
ATOM 630 O O . CYS A 1 76 ? 5.831 -3.967 -14.499 1.00 98.12 76 CYS A O 1
ATOM 632 N N . ARG A 1 77 ? 3.947 -3.388 -15.585 1.00 98.06 77 ARG A N 1
ATOM 633 C CA . ARG A 1 77 ? 4.521 -3.429 -16.936 1.00 98.06 77 ARG A CA 1
ATOM 634 C C . ARG A 1 77 ? 5.647 -2.408 -17.126 1.00 98.06 77 ARG A C 1
ATOM 636 O O . ARG A 1 77 ? 6.677 -2.759 -17.687 1.00 98.06 77 ARG A O 1
ATOM 643 N N . LEU A 1 78 ? 5.453 -1.167 -16.673 1.00 97.50 78 LEU A N 1
ATOM 644 C CA . LEU A 1 78 ? 6.431 -0.082 -16.815 1.00 97.50 78 LEU A CA 1
ATOM 645 C C . LEU A 1 78 ? 7.735 -0.369 -16.066 1.00 97.50 78 LEU A C 1
ATOM 647 O O . LEU A 1 78 ? 8.805 -0.051 -16.570 1.00 97.50 78 LEU A O 1
ATOM 651 N N . HIS A 1 79 ? 7.648 -1.003 -14.896 1.00 97.69 79 HIS A N 1
ATOM 652 C CA . HIS A 1 79 ? 8.799 -1.218 -14.016 1.00 97.69 79 HIS A CA 1
ATOM 653 C C . HIS A 1 79 ? 9.318 -2.661 -14.016 1.00 97.69 79 HIS A C 1
ATOM 655 O O . HIS A 1 79 ? 10.146 -3.005 -13.178 1.00 97.69 79 HIS A O 1
ATOM 661 N N . SER A 1 80 ? 8.856 -3.502 -14.951 1.00 96.56 80 SER A N 1
ATOM 662 C CA . SER A 1 80 ? 9.212 -4.930 -15.046 1.00 96.56 80 SER A CA 1
ATOM 663 C C . SER A 1 80 ? 8.964 -5.725 -13.756 1.00 96.56 80 SER A C 1
ATOM 665 O O . SER A 1 80 ? 9.711 -6.631 -13.400 1.00 96.56 80 SER A O 1
ATOM 667 N N . ILE A 1 81 ? 7.873 -5.399 -13.062 1.00 97.00 81 ILE A N 1
ATOM 668 C CA . ILE A 1 81 ? 7.390 -6.136 -11.891 1.00 97.00 81 ILE A CA 1
ATOM 669 C C . ILE A 1 81 ? 6.376 -7.179 -12.355 1.00 97.00 81 ILE A C 1
ATOM 671 O O . ILE A 1 81 ? 5.458 -6.878 -13.122 1.00 97.00 81 ILE A O 1
ATOM 675 N N . GLU A 1 82 ? 6.481 -8.403 -11.843 1.00 95.19 82 GLU A N 1
ATOM 676 C CA . GLU A 1 82 ? 5.501 -9.442 -12.143 1.00 95.19 82 GLU A CA 1
ATOM 677 C C . GLU A 1 82 ? 4.121 -9.090 -11.559 1.00 95.19 82 GLU A C 1
ATOM 679 O O . GLU A 1 82 ? 3.948 -8.865 -10.357 1.00 95.19 82 GLU A O 1
ATOM 684 N N . TYR A 1 83 ? 3.098 -9.080 -12.414 1.00 96.38 83 TYR A N 1
ATOM 685 C CA . TYR A 1 83 ? 1.728 -8.864 -11.972 1.00 96.38 83 TYR A CA 1
ATOM 686 C C . TYR A 1 83 ? 1.142 -10.138 -11.347 1.00 96.38 83 TYR A C 1
ATOM 688 O O . TYR A 1 83 ? 0.951 -11.152 -12.021 1.00 96.38 83 TYR A O 1
ATOM 696 N N . LYS A 1 84 ? 0.768 -10.064 -10.065 1.00 96.94 84 LYS A N 1
ATOM 697 C CA . LYS A 1 84 ? 0.066 -11.132 -9.337 1.00 96.94 84 LYS A CA 1
ATOM 698 C C . LYS A 1 84 ? -1.221 -10.611 -8.698 1.00 96.94 84 LYS A C 1
ATOM 700 O O . LYS A 1 84 ? -1.273 -9.488 -8.196 1.00 96.94 84 LYS A O 1
ATOM 705 N N . HIS A 1 85 ? -2.248 -11.463 -8.630 1.00 96.31 85 HIS A N 1
ATOM 706 C CA . HIS A 1 85 ? -3.501 -11.141 -7.931 1.00 96.31 85 HIS A CA 1
ATOM 707 C C . HIS A 1 85 ? -3.262 -10.810 -6.450 1.00 96.31 85 HIS A C 1
ATOM 709 O O . HIS A 1 85 ? -3.869 -9.883 -5.924 1.00 96.31 85 HIS A O 1
ATOM 715 N N . THR A 1 86 ? -2.321 -11.497 -5.798 1.00 96.81 86 THR A N 1
ATOM 716 C CA . THR A 1 86 ? -1.949 -11.222 -4.405 1.00 96.81 86 THR A CA 1
ATOM 717 C C . THR A 1 86 ? -1.461 -9.782 -4.217 1.00 96.81 86 THR A C 1
ATOM 719 O O . THR A 1 86 ? -1.828 -9.151 -3.232 1.00 96.81 86 THR A O 1
ATOM 722 N N . THR A 1 87 ? -0.733 -9.197 -5.178 1.00 97.25 87 THR A N 1
ATOM 723 C CA . THR A 1 87 ? -0.342 -7.774 -5.125 1.00 97.25 87 THR A CA 1
ATOM 724 C C . THR A 1 87 ? -1.565 -6.857 -5.164 1.00 97.25 87 THR A C 1
ATOM 726 O O . THR A 1 87 ? -1.627 -5.872 -4.434 1.00 97.25 87 THR A O 1
ATOM 729 N N . VAL A 1 88 ? -2.577 -7.187 -5.975 1.00 97.38 88 VAL A N 1
ATOM 730 C CA . VAL A 1 88 ? -3.829 -6.412 -6.059 1.00 97.38 88 VAL A CA 1
ATOM 731 C C . VAL A 1 88 ? -4.561 -6.404 -4.718 1.00 97.38 88 VAL A C 1
ATOM 733 O O . VAL A 1 88 ? -5.058 -5.357 -4.299 1.00 97.38 88 VAL A O 1
ATOM 736 N N . GLU A 1 89 ? -4.623 -7.557 -4.050 1.00 96.75 89 GLU A N 1
ATOM 737 C CA . GLU A 1 89 ? -5.230 -7.690 -2.722 1.00 96.75 89 GLU A CA 1
ATOM 738 C C . GLU A 1 89 ? -4.488 -6.832 -1.698 1.00 96.75 89 GLU A C 1
ATOM 740 O O . GLU A 1 89 ? -5.114 -6.020 -1.016 1.00 96.75 89 GLU A O 1
ATOM 745 N N . ARG A 1 90 ? -3.151 -6.925 -1.665 1.00 97.38 90 ARG A N 1
ATOM 746 C CA . ARG A 1 90 ? -2.321 -6.120 -0.760 1.00 97.38 90 ARG A CA 1
ATOM 747 C C . ARG A 1 90 ? -2.482 -4.619 -1.006 1.00 97.38 90 ARG A C 1
ATOM 749 O O . ARG A 1 90 ? -2.664 -3.874 -0.052 1.00 97.38 90 ARG A O 1
ATOM 756 N N . VAL A 1 91 ? -2.531 -4.165 -2.261 1.00 97.81 91 VAL A N 1
ATOM 757 C CA . VAL A 1 91 ? -2.820 -2.752 -2.588 1.00 97.81 91 VAL A CA 1
ATOM 758 C C . VAL A 1 91 ? -4.196 -2.319 -2.075 1.00 97.81 91 VAL A C 1
ATOM 760 O O . VAL A 1 91 ? -4.350 -1.185 -1.629 1.00 97.81 91 VAL A O 1
ATOM 763 N N . GLY A 1 92 ? -5.205 -3.192 -2.149 1.00 97.19 92 GLY A N 1
ATOM 764 C CA . GLY A 1 92 ? -6.538 -2.915 -1.609 1.00 97.19 92 GLY A CA 1
ATOM 765 C C . GLY A 1 92 ? -6.526 -2.723 -0.094 1.00 97.19 92 GLY A C 1
ATOM 766 O O . GLY A 1 92 ? -7.074 -1.744 0.400 1.00 97.19 92 GLY A O 1
ATOM 767 N N . GLU A 1 93 ? -5.848 -3.613 0.621 1.00 96.56 93 GLU A N 1
ATOM 768 C CA . GLU A 1 93 ? -5.732 -3.561 2.081 1.00 96.56 93 GLU A CA 1
ATOM 769 C C . GLU A 1 93 ? -4.932 -2.342 2.558 1.00 96.56 93 GLU A C 1
ATOM 771 O O . GLU A 1 93 ? -5.372 -1.632 3.462 1.00 96.56 93 GLU A O 1
ATOM 776 N N . ILE A 1 94 ? -3.794 -2.051 1.914 1.00 97.75 94 ILE A N 1
ATOM 777 C CA . ILE A 1 94 ? -2.990 -0.858 2.214 1.00 97.75 94 ILE A CA 1
ATOM 778 C C . ILE A 1 94 ? -3.816 0.404 1.940 1.00 97.75 94 ILE A C 1
ATOM 780 O O . ILE A 1 94 ? -3.830 1.325 2.753 1.00 97.75 94 ILE A O 1
ATOM 784 N N . PHE A 1 95 ? -4.563 0.443 0.832 1.00 97.62 95 PHE A N 1
ATOM 785 C CA . PHE A 1 95 ? -5.472 1.550 0.539 1.00 97.62 95 PHE A CA 1
ATOM 786 C C . PHE A 1 95 ? -6.526 1.749 1.635 1.00 97.62 95 PHE A C 1
ATOM 788 O O . PHE A 1 95 ? -6.779 2.888 2.024 1.00 97.62 95 PHE A O 1
ATOM 795 N N . ASP A 1 96 ? -7.131 0.675 2.140 1.00 96.25 96 ASP A N 1
ATOM 796 C CA . ASP A 1 96 ? -8.148 0.768 3.188 1.00 96.25 96 ASP A CA 1
ATOM 797 C C . ASP A 1 96 ? -7.571 1.324 4.497 1.00 96.25 96 ASP A C 1
ATOM 799 O O . ASP A 1 96 ? -8.231 2.130 5.158 1.00 96.25 96 ASP A O 1
ATOM 803 N N . VAL A 1 97 ? -6.334 0.956 4.847 1.00 95.62 97 VAL A N 1
ATOM 804 C CA . VAL A 1 97 ? -5.606 1.548 5.981 1.00 95.62 97 VAL A CA 1
ATOM 805 C C . VAL A 1 97 ? -5.344 3.033 5.747 1.00 95.62 97 VAL A C 1
ATOM 807 O O . VAL A 1 97 ? -5.712 3.858 6.583 1.00 95.62 97 VAL A O 1
ATOM 810 N N . LEU A 1 98 ? -4.793 3.399 4.588 1.00 97.25 98 LEU A N 1
ATOM 811 C CA . LEU A 1 98 ? -4.498 4.797 4.269 1.00 97.25 98 LEU A CA 1
ATOM 812 C C . LEU A 1 98 ? -5.751 5.662 4.222 1.00 97.25 98 LEU A C 1
ATOM 814 O O . LEU A 1 98 ? -5.723 6.800 4.673 1.00 97.25 98 LEU A O 1
ATOM 818 N N . LYS A 1 99 ? -6.869 5.125 3.735 1.00 97.12 99 LYS A N 1
ATOM 819 C CA . LYS A 1 99 ? -8.165 5.798 3.791 1.00 97.12 99 LYS A CA 1
ATOM 820 C C . LYS A 1 99 ? -8.568 6.098 5.234 1.00 97.12 99 LYS A C 1
ATOM 822 O O . LYS A 1 99 ? -8.985 7.217 5.510 1.00 97.12 99 LYS A O 1
ATOM 827 N N . ARG A 1 100 ? -8.459 5.124 6.143 1.00 95.00 100 ARG A N 1
ATOM 828 C CA . ARG A 1 100 ? -8.828 5.316 7.557 1.00 95.00 100 ARG A CA 1
ATOM 829 C C . ARG A 1 100 ? -7.930 6.344 8.236 1.00 95.00 100 ARG A C 1
ATOM 831 O O . ARG A 1 100 ? -8.449 7.169 8.975 1.00 95.00 100 ARG A O 1
ATOM 838 N N . LEU A 1 101 ? -6.626 6.319 7.959 1.00 96.25 101 LEU A N 1
ATOM 839 C CA . LEU A 1 101 ? -5.681 7.327 8.453 1.00 96.25 101 LEU A CA 1
ATOM 840 C C . LEU A 1 101 ? -5.983 8.707 7.858 1.00 96.25 101 LEU A C 1
ATOM 842 O O . LEU A 1 101 ? -6.068 9.686 8.587 1.00 96.25 101 LEU A O 1
ATOM 846 N N . GLY A 1 102 ? -6.243 8.782 6.553 1.00 96.44 102 GLY A N 1
ATOM 847 C CA . GLY A 1 102 ? -6.606 10.020 5.867 1.00 96.44 102 GLY A CA 1
ATOM 848 C C . GLY A 1 102 ? -7.884 10.660 6.416 1.00 96.44 102 GLY A C 1
ATOM 849 O O . GLY A 1 102 ? -7.967 11.878 6.502 1.00 96.44 102 GLY A O 1
ATOM 850 N N . GLN A 1 103 ? -8.857 9.857 6.855 1.00 95.69 103 GLN A N 1
ATOM 851 C CA . GLN A 1 103 ? -10.076 10.341 7.518 1.00 95.69 103 GLN A CA 1
ATOM 852 C C . GLN A 1 103 ? -9.837 10.894 8.932 1.00 95.69 103 GLN A C 1
ATOM 854 O O . GLN A 1 103 ? -10.763 11.434 9.527 1.00 95.69 103 GLN A O 1
ATOM 859 N N . ARG A 1 104 ? -8.628 10.755 9.486 1.00 94.50 104 ARG A N 1
ATOM 860 C CA . ARG A 1 104 ? -8.225 11.397 10.747 1.00 94.50 104 ARG A CA 1
ATOM 861 C C . ARG A 1 104 ? -7.477 12.710 10.531 1.00 94.50 104 ARG A C 1
ATOM 863 O O . ARG A 1 104 ? -7.206 13.411 11.495 1.00 94.50 104 ARG A O 1
ATOM 870 N N . ILE A 1 105 ? -7.161 13.062 9.284 1.00 94.81 105 ILE A N 1
ATOM 871 C CA . ILE A 1 105 ? -6.584 14.370 8.976 1.00 94.81 105 ILE A CA 1
ATOM 872 C C . ILE A 1 105 ? -7.665 15.438 9.214 1.00 94.81 105 ILE A C 1
ATOM 874 O O . ILE A 1 105 ? -8.769 15.285 8.677 1.00 94.81 105 ILE A O 1
ATOM 878 N N . PRO A 1 106 ? -7.362 16.523 9.954 1.00 92.25 106 PRO A N 1
ATOM 879 C CA . PRO A 1 106 ? -8.318 17.596 10.201 1.00 92.25 106 PRO A CA 1
ATOM 880 C C . PRO A 1 106 ? -8.958 18.127 8.912 1.00 92.25 106 PRO A C 1
ATOM 882 O O . PRO A 1 106 ? -8.269 18.487 7.952 1.00 92.25 106 PRO A O 1
ATOM 885 N N . GLY A 1 107 ? -10.290 18.164 8.879 1.00 92.00 107 GLY A N 1
ATOM 886 C CA . GLY A 1 107 ? -11.064 18.624 7.721 1.00 92.00 107 GLY A CA 1
ATOM 887 C C . GLY A 1 107 ? -11.175 17.602 6.582 1.00 92.00 107 GLY A C 1
ATOM 888 O O . GLY A 1 107 ? -11.585 17.958 5.469 1.00 92.00 107 GLY A O 1
ATOM 889 N N . LYS A 1 108 ? -10.790 16.340 6.815 1.00 95.12 108 LYS A N 1
ATOM 890 C CA . LYS A 1 108 ? -10.911 15.217 5.865 1.00 95.12 108 LYS A CA 1
ATOM 891 C C . LYS A 1 108 ? -11.751 14.055 6.393 1.00 95.12 108 LYS A C 1
ATOM 893 O O . LYS A 1 108 ? -11.835 13.018 5.737 1.00 95.12 108 LYS A O 1
ATOM 898 N N . GLU A 1 109 ? -12.450 14.236 7.503 1.00 92.25 109 GLU A N 1
ATOM 899 C CA . GLU A 1 109 ? -13.255 13.209 8.169 1.00 92.25 109 GLU A CA 1
ATOM 900 C C . GLU A 1 109 ? -14.364 12.680 7.245 1.00 92.25 109 GLU A C 1
ATOM 902 O O . GLU A 1 109 ? -14.542 11.470 7.083 1.00 92.25 109 GLU A O 1
ATOM 907 N N . ALA A 1 110 ? -15.053 13.589 6.548 1.00 92.12 110 ALA A N 1
ATOM 908 C CA . ALA A 1 110 ? -16.077 13.268 5.552 1.00 92.12 110 ALA A CA 1
ATOM 909 C C . ALA A 1 110 ? -15.520 13.104 4.121 1.00 92.12 110 ALA A C 1
ATOM 911 O O . ALA A 1 110 ? -16.282 12.890 3.173 1.00 92.12 110 ALA A O 1
ATOM 912 N N . PHE A 1 111 ? -14.200 13.214 3.922 1.00 94.44 111 PHE A N 1
ATOM 913 C CA . PHE A 1 111 ? -13.611 13.172 2.587 1.00 94.44 111 PHE A CA 1
ATOM 914 C C . PHE A 1 111 ? -13.658 11.756 2.001 1.00 94.44 111 PHE A C 1
ATOM 916 O O . PHE A 1 111 ? -13.230 10.768 2.605 1.00 94.44 111 PHE A O 1
ATOM 923 N N . LYS A 1 112 ? -14.157 11.646 0.766 1.00 95.31 112 LYS A N 1
ATOM 924 C CA . LYS A 1 112 ? -14.234 10.368 0.057 1.00 95.31 112 LYS A CA 1
ATOM 925 C C . LYS A 1 112 ? -12.900 10.047 -0.615 1.00 95.31 112 LYS A C 1
ATOM 927 O O . LYS A 1 112 ? -12.665 10.381 -1.779 1.00 95.31 112 LYS A O 1
ATOM 932 N N . PHE A 1 113 ? -12.040 9.341 0.111 1.00 95.88 113 PHE A N 1
ATOM 933 C CA . PHE A 1 113 ? -10.808 8.805 -0.458 1.00 95.88 113 PHE A CA 1
ATOM 934 C C . PHE A 1 113 ? -11.095 7.728 -1.511 1.00 95.88 113 PHE A C 1
ATOM 936 O O . PHE A 1 113 ? -11.925 6.833 -1.330 1.00 95.88 113 PHE A O 1
ATOM 943 N N . THR A 1 114 ? -10.371 7.815 -2.618 1.00 95.06 114 THR A N 1
ATOM 944 C CA . THR A 1 114 ? -10.374 6.885 -3.743 1.00 95.06 114 THR A CA 1
ATOM 945 C C . THR A 1 114 ? -8.950 6.406 -4.003 1.00 95.06 114 THR A C 1
ATOM 947 O O . THR A 1 114 ? -7.975 7.055 -3.622 1.00 95.06 114 THR A O 1
ATOM 950 N N . LYS A 1 115 ? -8.803 5.285 -4.717 1.00 88.75 115 LYS A N 1
ATOM 951 C CA . LYS A 1 115 ? -7.483 4.741 -5.092 1.00 88.75 115 LYS A CA 1
ATOM 952 C C . LYS A 1 115 ? -6.656 5.700 -5.967 1.00 88.75 115 LYS A C 1
ATOM 954 O O . LYS A 1 115 ? -5.467 5.466 -6.180 1.00 88.75 115 LYS A O 1
ATOM 959 N N . GLN A 1 116 ? -7.285 6.738 -6.521 1.00 89.12 116 GLN A N 1
ATOM 960 C CA . GLN A 1 116 ? -6.627 7.776 -7.310 1.00 89.12 116 GLN A CA 1
ATOM 961 C C . GLN A 1 116 ? -6.174 8.959 -6.450 1.00 89.12 116 GLN A C 1
ATOM 963 O O . GLN A 1 116 ? -5.042 9.404 -6.616 1.00 89.12 116 GLN A O 1
ATOM 968 N N . ASN A 1 117 ? -7.030 9.463 -5.553 1.00 94.50 117 ASN A N 1
ATOM 969 C CA . ASN A 1 117 ? -6.745 10.693 -4.805 1.00 94.50 117 ASN A CA 1
ATOM 970 C C . ASN A 1 117 ? -5.916 10.463 -3.535 1.00 94.50 117 ASN A C 1
ATOM 972 O O . ASN A 1 117 ? -5.239 11.384 -3.095 1.00 94.50 117 ASN A O 1
ATOM 976 N N . ILE A 1 118 ? -5.900 9.242 -2.986 1.00 96.12 118 ILE A N 1
ATOM 977 C CA . ILE A 1 118 ? -5.152 8.938 -1.760 1.00 96.12 118 ILE A CA 1
ATOM 978 C C . ILE A 1 118 ? -3.663 9.258 -1.894 1.00 96.12 118 ILE A C 1
ATOM 980 O O . ILE A 1 118 ? -3.047 9.694 -0.933 1.00 96.12 118 ILE A O 1
ATOM 984 N N . ALA A 1 119 ? -3.107 9.106 -3.101 1.00 95.81 119 ALA A N 1
ATOM 985 C CA . ALA A 1 119 ? -1.698 9.351 -3.378 1.00 95.81 119 ALA A CA 1
ATOM 986 C C . ALA A 1 119 ? -1.275 10.796 -3.078 1.00 95.81 119 ALA A C 1
ATOM 988 O O . ALA A 1 119 ? -0.128 11.016 -2.711 1.00 95.81 119 ALA A O 1
ATOM 989 N N . ILE A 1 120 ? -2.201 11.755 -3.190 1.00 96.75 120 ILE A N 1
ATOM 990 C CA . ILE A 1 120 ? -1.966 13.169 -2.862 1.00 96.75 120 ILE A CA 1
ATOM 991 C C . ILE A 1 120 ? -1.704 13.335 -1.359 1.00 96.75 120 ILE A C 1
ATOM 993 O O . ILE A 1 120 ? -0.877 14.144 -0.966 1.00 96.75 120 ILE A O 1
ATOM 997 N N . TYR A 1 121 ? -2.373 12.532 -0.532 1.00 97.31 121 TYR A N 1
ATOM 998 C CA . TYR A 1 121 ? -2.352 12.642 0.926 1.00 97.31 121 TYR A CA 1
ATOM 999 C C . TYR A 1 121 ? -1.344 11.709 1.597 1.00 97.31 121 TYR A C 1
ATOM 1001 O O . TYR A 1 121 ? -1.191 11.762 2.811 1.00 97.31 121 TYR A O 1
ATOM 1009 N N . ILE A 1 122 ? -0.651 10.845 0.844 1.00 97.25 122 ILE A N 1
ATOM 1010 C CA . ILE A 1 122 ? 0.335 9.923 1.429 1.00 97.25 122 ILE A CA 1
ATOM 1011 C C . ILE A 1 122 ? 1.427 10.704 2.168 1.00 97.25 122 ILE A C 1
ATOM 1013 O O . ILE A 1 122 ? 1.789 10.302 3.264 1.00 97.25 122 ILE A O 1
ATOM 1017 N N . ASN A 1 123 ? 1.901 11.833 1.633 1.00 97.00 123 ASN A N 1
ATOM 1018 C CA . ASN A 1 123 ? 2.922 12.634 2.314 1.00 97.00 123 ASN A CA 1
ATOM 1019 C C . ASN A 1 123 ? 2.436 13.166 3.674 1.00 97.00 123 ASN A C 1
ATOM 1021 O O . ASN A 1 123 ? 3.151 13.060 4.668 1.00 97.00 123 ASN A O 1
ATOM 1025 N N . ASP A 1 124 ? 1.201 13.664 3.738 1.00 96.88 124 ASP A N 1
ATOM 1026 C CA . ASP A 1 124 ? 0.596 14.146 4.984 1.00 96.88 124 ASP A CA 1
ATOM 1027 C C . ASP A 1 124 ? 0.403 12.992 5.977 1.00 96.88 124 ASP A C 1
ATOM 1029 O O . ASP A 1 124 ? 0.738 13.112 7.153 1.00 96.88 124 ASP A O 1
ATOM 1033 N N . ILE A 1 125 ? -0.067 11.834 5.497 1.00 97.62 125 ILE A N 1
ATOM 1034 C CA . ILE A 1 125 ? -0.227 10.629 6.322 1.00 97.62 125 ILE A CA 1
ATOM 1035 C C . ILE A 1 125 ? 1.115 10.194 6.918 1.00 97.62 125 ILE A C 1
ATOM 1037 O O . ILE A 1 125 ? 1.168 9.848 8.094 1.00 97.62 125 ILE A O 1
ATOM 1041 N N . LEU A 1 126 ? 2.192 10.207 6.128 1.00 97.62 126 LEU A N 1
ATOM 1042 C CA . LEU A 1 126 ? 3.530 9.853 6.604 1.00 97.62 126 LEU A CA 1
ATOM 1043 C C . LEU A 1 126 ? 4.053 10.877 7.613 1.00 97.62 126 LEU A C 1
ATOM 1045 O O . LEU A 1 126 ? 4.582 10.484 8.649 1.00 97.62 126 LEU A O 1
ATOM 1049 N N . THR A 1 127 ? 3.838 12.166 7.347 1.00 97.06 127 THR A N 1
ATOM 1050 C CA . THR A 1 127 ? 4.261 13.271 8.222 1.00 97.06 127 THR A CA 1
ATOM 1051 C C . THR A 1 127 ? 3.592 13.197 9.595 1.00 97.06 127 THR A C 1
ATOM 1053 O O . THR A 1 127 ? 4.241 13.423 10.613 1.00 97.06 127 THR A O 1
ATOM 1056 N N . TYR A 1 128 ? 2.305 12.844 9.643 1.00 96.69 128 TYR A N 1
ATOM 1057 C CA . TYR A 1 128 ? 1.511 12.818 10.878 1.00 96.69 128 TYR A CA 1
ATOM 1058 C C . TYR A 1 128 ? 1.229 11.403 11.406 1.00 96.69 128 TYR A C 1
ATOM 1060 O O . TYR A 1 128 ? 0.331 11.221 12.230 1.00 96.69 128 TYR A O 1
ATOM 1068 N N . ASN A 1 129 ? 1.977 10.390 10.953 1.00 95.88 129 ASN A N 1
ATOM 1069 C CA . ASN A 1 129 ? 1.647 8.978 11.176 1.00 95.88 129 ASN A CA 1
ATOM 1070 C C . ASN A 1 129 ? 1.403 8.613 12.650 1.00 95.88 129 ASN A C 1
ATOM 1072 O O . ASN A 1 129 ? 0.428 7.934 12.950 1.00 95.88 129 ASN A O 1
ATOM 1076 N N . SER A 1 130 ? 2.232 9.106 13.568 1.00 94.62 130 SER A N 1
ATOM 1077 C CA . SER A 1 130 ? 2.178 8.779 14.994 1.00 94.62 130 SER A CA 1
ATOM 1078 C C . SER A 1 130 ? 0.860 9.241 15.611 1.00 94.62 130 SER A C 1
ATOM 1080 O O . SER A 1 130 ? 0.188 8.466 16.292 1.00 94.62 130 SER A O 1
ATOM 1082 N N . SER A 1 131 ? 0.448 10.476 15.311 1.00 95.75 131 SER A N 1
ATOM 1083 C CA . SER A 1 131 ? -0.816 11.041 15.786 1.00 95.75 131 SER A CA 1
ATOM 1084 C C . SER A 1 131 ? -2.013 10.335 15.152 1.00 95.75 131 SER A C 1
ATOM 1086 O O . SER A 1 131 ? -2.934 9.932 15.855 1.00 95.75 131 SER A O 1
ATOM 1088 N N . LEU A 1 132 ? -1.973 10.099 13.834 1.00 95.75 132 LEU A N 1
ATOM 1089 C CA . LEU A 1 132 ? -3.067 9.433 13.120 1.00 95.75 132 LEU A CA 1
ATOM 1090 C C . LEU A 1 132 ? -3.264 7.983 13.596 1.00 95.75 132 LEU A C 1
ATOM 1092 O O . LEU A 1 132 ? -4.401 7.532 13.737 1.00 95.75 132 LEU A O 1
ATOM 1096 N N . LEU A 1 133 ? -2.175 7.253 13.861 1.00 93.94 133 LEU A N 1
ATOM 1097 C CA . LEU A 1 133 ? -2.208 5.895 14.412 1.00 93.94 133 LEU A CA 1
ATOM 1098 C C . LEU A 1 133 ? -2.730 5.886 15.851 1.00 93.94 133 LEU A C 1
ATOM 1100 O O . LEU A 1 133 ? -3.526 5.015 16.207 1.00 93.94 133 LEU A O 1
ATOM 1104 N N . PHE A 1 134 ? -2.327 6.859 16.670 1.00 93.12 134 PHE A N 1
ATOM 1105 C CA . PHE A 1 134 ? -2.844 7.020 18.026 1.00 93.12 134 PHE A CA 1
ATOM 1106 C C . PHE A 1 134 ? -4.361 7.260 18.028 1.00 93.12 134 PHE A C 1
ATOM 1108 O O . PHE A 1 134 ? -5.096 6.545 18.714 1.00 93.12 134 PHE A O 1
ATOM 1115 N N . ASP A 1 135 ? -4.846 8.184 17.198 1.00 90.62 135 ASP A N 1
ATOM 1116 C CA . ASP A 1 135 ? -6.276 8.477 17.060 1.00 90.62 135 ASP A CA 1
ATOM 1117 C C . ASP A 1 135 ? -7.060 7.272 16.532 1.00 90.62 135 ASP A C 1
ATOM 1119 O O . ASP A 1 135 ? -8.147 6.949 17.028 1.00 90.62 135 ASP A O 1
ATOM 1123 N N . LEU A 1 136 ? -6.493 6.563 15.550 1.00 89.50 136 LEU A N 1
ATOM 1124 C CA . LEU A 1 136 ? -7.080 5.341 15.012 1.00 89.50 136 LEU A CA 1
ATOM 1125 C C . LEU A 1 136 ? -7.219 4.267 16.105 1.00 89.50 136 LEU A C 1
ATOM 1127 O O . LEU A 1 136 ? -8.284 3.658 16.220 1.00 89.50 136 LEU A O 1
ATOM 1131 N N . ASN A 1 137 ? -6.192 4.084 16.939 1.00 88.12 137 ASN A N 1
ATOM 1132 C CA . ASN A 1 137 ? -6.186 3.125 18.046 1.00 88.12 137 ASN A CA 1
ATOM 1133 C C . ASN A 1 137 ? -7.150 3.500 19.179 1.00 88.12 137 ASN A C 1
ATOM 1135 O O . ASN A 1 137 ? -7.818 2.625 19.734 1.00 88.12 137 ASN A O 1
ATOM 1139 N N . ASN A 1 138 ? -7.278 4.784 19.511 1.00 85.31 138 ASN A N 1
ATOM 1140 C CA . ASN A 1 138 ? -8.212 5.227 20.548 1.00 85.31 138 ASN A CA 1
ATOM 1141 C C . ASN A 1 138 ? -9.670 5.050 20.126 1.00 85.31 138 ASN A C 1
ATOM 1143 O O . ASN A 1 138 ? -10.497 4.634 20.934 1.00 85.31 138 ASN A O 1
ATOM 1147 N N . HIS A 1 139 ? -9.984 5.260 18.849 1.00 75.19 139 HIS A N 1
ATOM 1148 C CA . HIS A 1 139 ? -11.329 5.013 18.339 1.00 75.19 139 HIS A CA 1
ATOM 1149 C C . HIS A 1 139 ? -11.757 3.538 18.461 1.00 75.19 139 HIS A C 1
ATOM 1151 O O . HIS A 1 139 ? -12.933 3.249 18.700 1.00 75.19 139 HIS A O 1
ATOM 1157 N N . PHE A 1 140 ? -10.826 2.586 18.332 1.00 63.47 140 PHE A N 1
ATOM 1158 C CA . PHE A 1 140 ? -11.127 1.170 18.579 1.00 63.47 140 PHE A CA 1
ATOM 1159 C C . PHE A 1 140 ? -11.504 0.904 20.040 1.00 63.47 140 PHE A C 1
ATOM 1161 O O . PHE A 1 140 ? -12.407 0.112 20.296 1.00 63.47 140 PHE A O 1
ATOM 1168 N N . LYS A 1 141 ? -10.872 1.594 20.996 1.00 63.59 141 LYS A N 1
ATOM 1169 C CA . LYS A 1 141 ? -11.211 1.459 22.420 1.00 63.59 141 LYS A CA 1
ATOM 1170 C C . LYS A 1 141 ? -12.606 2.010 22.725 1.00 63.59 141 LYS A C 1
ATOM 1172 O O . LYS A 1 141 ? -13.353 1.372 23.455 1.00 63.59 141 LYS A O 1
ATOM 1177 N N . THR A 1 142 ? -12.981 3.141 22.126 1.00 58.41 142 THR A N 1
ATOM 1178 C CA . THR A 1 142 ? -14.290 3.779 22.359 1.00 58.41 142 THR A CA 1
ATOM 1179 C C . THR A 1 142 ? -15.455 3.021 21.715 1.00 58.41 142 THR A C 1
ATOM 1181 O O . THR A 1 142 ? -16.567 3.043 22.229 1.00 58.41 142 THR A O 1
ATOM 1184 N N . THR A 1 143 ? -15.221 2.328 20.596 1.00 53.97 143 THR A N 1
ATOM 1185 C CA . THR A 1 143 ? -16.266 1.544 19.906 1.00 53.97 143 THR A CA 1
ATOM 1186 C C . THR A 1 143 ? -16.481 0.148 20.495 1.00 53.97 143 THR A C 1
ATOM 1188 O O . THR A 1 143 ? -17.500 -0.466 20.206 1.00 53.97 143 THR A O 1
ATOM 1191 N N . ALA A 1 144 ? -15.587 -0.343 21.359 1.00 51.59 144 ALA A N 1
ATOM 1192 C CA . ALA A 1 144 ? -15.721 -1.646 22.019 1.00 51.59 144 ALA A CA 1
ATOM 1193 C C . ALA A 1 144 ? -16.727 -1.663 23.193 1.00 51.59 144 ALA A C 1
ATOM 1195 O O . ALA A 1 144 ? -17.110 -2.737 23.650 1.00 51.59 144 ALA A O 1
ATOM 1196 N N . THR A 1 145 ? -17.169 -0.499 23.677 1.00 45.00 145 THR A N 1
ATOM 1197 C CA . THR A 1 145 ? -18.154 -0.344 24.769 1.00 45.00 145 THR A CA 1
ATOM 1198 C C . THR A 1 145 ? -19.587 -0.101 24.280 1.00 45.00 145 THR A C 1
ATOM 1200 O O . THR A 1 145 ? -20.510 -0.057 25.088 1.00 45.00 145 THR A O 1
ATOM 1203 N N . SER A 1 146 ? -19.790 0.025 22.967 1.00 41.97 146 SER A N 1
ATOM 1204 C CA . SER A 1 146 ? -21.096 0.138 22.310 1.00 41.97 146 SER A CA 1
ATOM 1205 C C . SER A 1 146 ? -21.315 -1.111 21.456 1.00 41.97 146 SER A C 1
ATOM 1207 O O . SER A 1 146 ? -20.407 -1.554 20.763 1.00 41.97 146 SER A O 1
ATOM 1209 N N . SER A 1 147 ? -22.507 -1.695 21.523 1.00 47.00 147 SER A N 1
ATOM 1210 C CA . SER A 1 147 ? -22.877 -3.057 21.112 1.00 47.00 147 SER A CA 1
ATOM 1211 C C . SER A 1 147 ? -22.843 -3.380 19.603 1.00 47.00 147 SER A C 1
ATOM 1213 O O . SER A 1 147 ? -23.724 -4.083 19.115 1.00 47.00 147 SER A O 1
ATOM 1215 N N . GLU A 1 148 ? -21.842 -2.933 18.845 1.00 40.81 148 GLU A N 1
ATOM 1216 C CA . GLU A 1 148 ? -21.623 -3.390 17.468 1.00 40.81 148 GLU A CA 1
ATOM 1217 C C . GLU A 1 148 ? -20.155 -3.779 17.238 1.00 40.81 148 GLU A C 1
ATOM 1219 O O . GLU A 1 148 ? -19.264 -2.925 17.257 1.00 40.81 148 GLU A O 1
ATOM 1224 N N . PRO A 1 149 ? -19.855 -5.068 16.987 1.00 40.09 149 PRO A N 1
ATOM 1225 C CA . PRO A 1 149 ? -18.487 -5.527 16.821 1.00 40.09 149 PRO A CA 1
ATOM 1226 C C . PRO A 1 149 ? -17.976 -5.161 15.423 1.00 40.09 149 PRO A C 1
ATOM 1228 O O . PRO A 1 149 ? -17.944 -5.993 14.515 1.00 40.09 149 PRO A O 1
ATOM 1231 N N . SER A 1 150 ? -17.498 -3.927 15.238 1.00 44.94 150 SER A N 1
ATOM 1232 C CA . SER A 1 150 ? -16.715 -3.546 14.054 1.00 44.94 150 SER A CA 1
ATOM 1233 C C . SER A 1 150 ? -15.293 -4.123 14.134 1.00 44.94 150 SER A C 1
ATOM 1235 O O . SER A 1 150 ? -14.290 -3.412 14.175 1.00 44.94 150 SER A O 1
ATOM 1237 N N . THR A 1 151 ? -15.195 -5.451 14.097 1.00 40.44 151 THR A N 1
ATOM 1238 C CA . THR A 1 151 ? -13.964 -6.204 13.816 1.00 40.44 151 THR A CA 1
ATOM 1239 C C . THR A 1 151 ? -13.699 -6.213 12.304 1.00 40.44 151 THR A C 1
ATOM 1241 O O . THR A 1 151 ? -13.687 -7.248 11.648 1.00 40.44 151 THR A O 1
ATOM 1244 N N . HIS A 1 152 ? -13.541 -5.048 11.673 1.00 46.19 152 HIS A N 1
ATOM 1245 C CA . HIS A 1 152 ? -13.470 -4.965 10.204 1.00 46.19 152 HIS A CA 1
ATOM 1246 C C . HIS A 1 152 ? -12.054 -4.980 9.613 1.00 46.19 152 HIS A C 1
ATOM 1248 O O . HIS A 1 152 ? -11.931 -4.857 8.396 1.00 46.19 152 HIS A O 1
ATOM 1254 N N . TRP A 1 153 ? -10.979 -5.118 10.402 1.00 48.47 153 TRP A N 1
ATOM 1255 C CA . TRP A 1 153 ? -9.634 -5.305 9.824 1.00 48.47 153 TRP A CA 1
ATOM 1256 C C . TRP A 1 153 ? -9.326 -6.777 9.487 1.00 48.47 153 TRP A C 1
ATOM 1258 O O . TRP A 1 153 ? -8.623 -7.033 8.513 1.00 48.47 153 TRP A O 1
ATOM 1268 N N . THR A 1 154 ? -9.926 -7.744 10.195 1.00 48.22 154 THR A N 1
ATOM 1269 C CA . THR A 1 154 ? -9.787 -9.190 9.913 1.00 48.22 154 THR A CA 1
ATOM 1270 C C . THR A 1 154 ? -10.928 -9.772 9.067 1.00 48.22 154 THR A C 1
ATOM 1272 O O . THR A 1 154 ? -10.741 -10.785 8.394 1.00 48.22 154 THR A O 1
ATOM 1275 N N . ASN A 1 155 ? -12.113 -9.150 9.037 1.00 45.50 155 ASN A N 1
ATOM 1276 C CA . ASN A 1 155 ? -13.281 -9.719 8.345 1.00 45.50 155 ASN A CA 1
ATOM 1277 C C . ASN A 1 155 ? -13.258 -9.593 6.810 1.00 45.50 155 ASN A C 1
ATOM 1279 O O . ASN A 1 155 ? -13.975 -10.329 6.125 1.00 45.50 155 ASN A O 1
ATOM 1283 N N . THR A 1 156 ? -12.389 -8.760 6.232 1.00 45.44 156 THR A N 1
ATOM 1284 C CA . THR A 1 156 ? -12.129 -8.754 4.778 1.00 45.44 156 THR A CA 1
ATOM 1285 C C . THR A 1 156 ? -11.493 -10.059 4.285 1.00 45.44 156 THR A C 1
ATOM 1287 O O . THR A 1 156 ? -11.585 -10.360 3.097 1.00 45.44 156 THR A O 1
ATOM 1290 N N . LEU A 1 157 ? -10.944 -10.892 5.181 1.00 46.62 157 LEU A N 1
ATOM 1291 C CA . LEU A 1 157 ? -10.373 -12.198 4.837 1.00 46.62 157 LEU A CA 1
ATOM 1292 C C . LEU A 1 157 ? -11.423 -13.296 4.580 1.00 46.62 157 LEU A C 1
ATOM 1294 O O . LEU A 1 157 ? -11.111 -14.297 3.939 1.00 46.62 157 LEU A O 1
ATOM 1298 N N . LYS A 1 158 ? -12.672 -13.142 5.046 1.00 45.50 158 LYS A N 1
ATOM 1299 C CA . LYS A 1 158 ? -13.698 -14.201 4.918 1.00 45.50 158 LYS A CA 1
ATOM 1300 C C . LYS A 1 158 ? -14.538 -14.114 3.645 1.00 45.50 158 LYS A C 1
ATOM 1302 O O . LYS A 1 158 ? -15.258 -15.054 3.319 1.00 45.50 158 LYS A O 1
ATOM 1307 N N . ARG A 1 159 ? -14.453 -13.021 2.885 1.00 47.47 159 ARG A N 1
ATOM 1308 C CA . ARG A 1 159 ? -15.453 -12.702 1.858 1.00 47.47 159 ARG A CA 1
ATOM 1309 C C . ARG A 1 159 ? -14.940 -12.869 0.429 1.00 47.47 159 ARG A C 1
ATOM 1311 O O . ARG A 1 159 ? -15.081 -11.964 -0.384 1.00 47.47 159 ARG A O 1
ATOM 1318 N N . ARG A 1 160 ? -14.345 -14.027 0.106 1.00 41.50 160 ARG A N 1
ATOM 1319 C CA . ARG A 1 160 ? -14.122 -14.420 -1.303 1.00 41.50 160 ARG A CA 1
ATOM 1320 C C . ARG A 1 160 ? -13.872 -15.904 -1.588 1.00 41.50 160 ARG A C 1
ATOM 1322 O O . ARG A 1 160 ? -13.430 -16.240 -2.685 1.00 41.50 160 ARG A O 1
ATOM 1329 N N . ARG A 1 161 ? -14.231 -16.815 -0.679 1.00 41.91 161 ARG A N 1
ATOM 1330 C CA . ARG A 1 161 ? -14.501 -18.193 -1.109 1.00 41.91 161 ARG A CA 1
ATOM 1331 C C . ARG A 1 161 ? -15.814 -18.157 -1.891 1.00 41.91 161 ARG A C 1
ATOM 1333 O O . ARG A 1 161 ? -16.863 -17.914 -1.304 1.00 41.91 161 ARG A O 1
ATOM 1340 N N . LYS A 1 162 ? -15.757 -18.339 -3.217 1.00 42.56 162 LYS A N 1
ATOM 1341 C CA . LYS A 1 162 ? -16.940 -18.794 -3.963 1.00 42.56 162 LYS A CA 1
ATOM 1342 C C . LYS A 1 162 ? -17.474 -20.019 -3.206 1.00 42.56 162 LYS A C 1
ATOM 1344 O O . LYS A 1 162 ? -16.645 -20.872 -2.874 1.00 42.56 162 LYS A O 1
ATOM 1349 N N . PRO A 1 163 ? -18.775 -20.104 -2.885 1.00 38.44 163 PRO A N 1
ATOM 1350 C CA . PRO A 1 163 ? -19.312 -21.326 -2.312 1.00 38.44 163 PRO A CA 1
ATOM 1351 C C . PRO A 1 163 ? -18.998 -22.459 -3.290 1.00 38.44 163 PRO A C 1
ATOM 1353 O O . PRO A 1 163 ? -19.358 -22.398 -4.467 1.00 38.44 163 PRO A O 1
ATOM 1356 N N . ALA A 1 164 ? -18.228 -23.438 -2.819 1.00 47.44 164 ALA A N 1
ATOM 1357 C CA . ALA A 1 164 ? -18.113 -24.711 -3.503 1.00 47.44 164 ALA A CA 1
ATOM 1358 C C . ALA A 1 164 ? -19.527 -25.314 -3.597 1.00 47.44 164 ALA A C 1
ATOM 1360 O O . ALA A 1 164 ? -20.329 -25.097 -2.683 1.00 47.44 164 ALA A O 1
ATOM 1361 N N . PRO A 1 165 ? -19.865 -26.021 -4.685 1.00 47.75 165 PRO A N 1
ATOM 1362 C CA . PRO A 1 165 ? -21.177 -26.634 -4.819 1.00 47.75 165 PRO A CA 1
ATOM 1363 C C . PRO A 1 165 ? -21.382 -27.646 -3.683 1.00 47.75 165 PRO A C 1
ATOM 1365 O O . PRO A 1 165 ? -20.628 -28.607 -3.565 1.00 47.75 165 PRO A O 1
ATOM 1368 N N . THR A 1 166 ? -2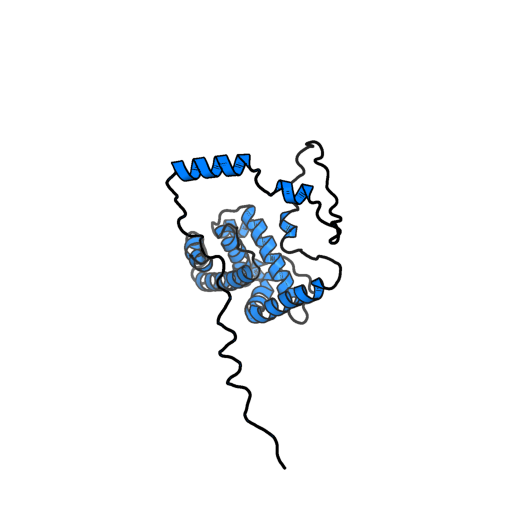2.363 -27.344 -2.826 1.00 51.41 166 THR A N 1
ATOM 1369 C CA . THR A 1 166 ? -23.115 -28.238 -1.925 1.00 51.41 166 THR A CA 1
ATOM 1370 C C . THR A 1 166 ? -22.414 -29.539 -1.522 1.00 51.41 166 THR A C 1
ATOM 1372 O O . THR A 1 166 ? -22.636 -30.590 -2.119 1.00 51.41 166 THR A O 1
ATOM 1375 N N . ALA A 1 167 ? -21.641 -29.473 -0.438 1.00 45.00 167 ALA A N 1
ATOM 1376 C CA . ALA A 1 167 ? -21.524 -30.590 0.498 1.00 45.00 167 ALA A CA 1
ATOM 1377 C C . ALA A 1 167 ? -22.604 -30.409 1.590 1.00 45.00 167 ALA A C 1
ATOM 1379 O O . ALA A 1 167 ? -22.907 -29.258 1.920 1.00 45.00 167 ALA A O 1
ATOM 1380 N N . PRO A 1 168 ? -23.216 -31.489 2.110 1.00 47.38 168 PRO A N 1
ATOM 1381 C CA . PRO A 1 168 ? -24.351 -31.395 3.025 1.00 47.38 168 PRO A CA 1
ATOM 1382 C C . PRO A 1 168 ? -23.975 -30.660 4.318 1.00 47.38 168 PRO A C 1
ATOM 1384 O O . PRO A 1 168 ? -22.879 -30.835 4.851 1.00 47.38 168 PRO A O 1
ATOM 1387 N N . GLU A 1 169 ? -24.902 -29.813 4.771 1.00 45.25 169 GLU A N 1
ATOM 1388 C CA . GLU A 1 169 ? -24.821 -28.932 5.936 1.00 45.25 169 GLU A CA 1
ATOM 1389 C C . GLU A 1 169 ? -24.258 -29.637 7.175 1.00 45.25 169 GLU A C 1
ATOM 1391 O O . GLU A 1 169 ? -24.932 -30.429 7.832 1.00 45.25 169 GLU A O 1
ATOM 1396 N N . ALA A 1 170 ? -23.028 -29.284 7.549 1.00 45.59 170 ALA A N 1
ATOM 1397 C CA . ALA A 1 170 ? -22.609 -29.397 8.935 1.00 45.59 170 ALA A CA 1
ATOM 1398 C C . ALA A 1 170 ? -23.298 -28.263 9.705 1.00 45.59 170 ALA A C 1
ATOM 1400 O O . ALA A 1 170 ? -23.078 -27.084 9.421 1.00 45.59 170 ALA A O 1
ATOM 1401 N N . MET A 1 171 ? -24.180 -28.651 10.621 1.00 51.81 171 MET A N 1
ATOM 1402 C CA . MET A 1 171 ? -25.057 -27.784 11.401 1.00 51.81 171 MET A CA 1
ATOM 1403 C C . MET A 1 171 ? -24.304 -26.601 12.022 1.00 51.81 171 MET A C 1
ATOM 1405 O O . MET A 1 171 ? -23.316 -26.767 12.738 1.00 51.81 171 MET A O 1
ATOM 1409 N N . ALA A 1 172 ? -24.801 -25.396 11.750 1.00 47.47 172 ALA A N 1
ATOM 1410 C CA . ALA A 1 172 ? -24.393 -24.182 12.429 1.00 47.47 172 ALA A CA 1
ATOM 1411 C C . ALA A 1 172 ? -24.835 -24.265 13.898 1.00 47.47 172 ALA A C 1
ATOM 1413 O O . ALA A 1 172 ? -26.016 -24.118 14.201 1.00 47.47 172 ALA A O 1
ATOM 1414 N N . ALA A 1 173 ? -23.893 -24.514 14.807 1.00 49.28 173 ALA A N 1
ATOM 1415 C CA . ALA A 1 173 ? -24.137 -24.368 16.233 1.00 49.28 173 ALA A CA 1
ATOM 1416 C C . ALA A 1 173 ? -24.266 -22.870 16.550 1.00 49.28 173 ALA A C 1
ATOM 1418 O O . ALA A 1 173 ? -23.294 -22.115 16.474 1.00 49.28 173 ALA A O 1
ATOM 1419 N N . SER A 1 174 ? -25.486 -22.431 16.847 1.00 50.50 174 SER A N 1
ATOM 1420 C CA . SER A 1 174 ? -25.773 -21.125 17.432 1.00 50.50 174 SER A CA 1
ATOM 1421 C C . SER A 1 174 ? -25.108 -21.046 18.806 1.00 50.50 174 SER A C 1
ATOM 1423 O O . SER A 1 174 ? -25.517 -21.737 19.734 1.00 50.50 174 SER A O 1
ATOM 1425 N N . ALA A 1 175 ? -24.059 -20.236 18.921 1.00 54.09 175 ALA A N 1
ATOM 1426 C CA . ALA A 1 175 ? -23.371 -19.991 20.180 1.00 54.09 175 ALA A CA 1
ATOM 1427 C C . ALA A 1 175 ? -24.163 -18.976 21.013 1.00 54.09 175 ALA A C 1
ATOM 1429 O O . ALA A 1 175 ? -23.893 -17.778 20.958 1.00 54.09 175 ALA A O 1
ATOM 1430 N N . ASP A 1 176 ? -25.137 -19.472 21.768 1.00 52.03 176 ASP A N 1
ATOM 1431 C CA . ASP A 1 176 ? -25.642 -18.796 22.960 1.00 52.03 176 ASP A CA 1
ATOM 1432 C C . ASP A 1 176 ? -24.910 -19.416 24.158 1.00 52.03 176 ASP A C 1
ATOM 1434 O O . ASP A 1 176 ? -25.382 -20.349 24.797 1.00 52.03 176 ASP A O 1
ATOM 1438 N N . GLN A 1 177 ? -23.652 -19.012 24.363 1.00 59.53 177 GLN A N 1
ATOM 1439 C CA . GLN A 1 177 ? -22.880 -19.455 25.525 1.00 59.53 177 GLN A CA 1
ATOM 1440 C C . GLN A 1 177 ? -23.309 -18.615 26.730 1.00 59.53 177 GLN A C 1
ATOM 1442 O O . GLN A 1 177 ? -22.726 -17.561 27.004 1.00 59.53 177 GLN A O 1
ATOM 1447 N N . GLN A 1 178 ? -24.335 -19.082 27.444 1.00 57.12 178 GLN A N 1
ATOM 1448 C CA . GLN A 1 178 ? -24.625 -18.617 28.797 1.00 57.12 178 GLN A CA 1
ATOM 1449 C C . GLN A 1 178 ? -23.411 -18.936 29.682 1.00 57.12 178 GLN A C 1
ATOM 1451 O O . GLN A 1 178 ? -23.018 -20.086 29.841 1.00 57.12 178 GLN A O 1
ATOM 1456 N N . LYS A 1 179 ? -22.774 -17.897 30.231 1.00 58.91 179 LYS A N 1
ATOM 1457 C CA . LYS A 1 179 ? -21.538 -18.000 31.033 1.00 58.91 179 LYS A CA 1
ATOM 1458 C C . LYS A 1 179 ? -21.730 -18.612 32.427 1.00 58.91 179 LYS A C 1
ATOM 1460 O O . LYS A 1 179 ? -20.740 -18.774 33.134 1.00 58.91 179 LYS A O 1
ATOM 1465 N N . ASP A 1 180 ? -22.962 -18.959 32.784 1.00 67.94 180 ASP A N 1
ATOM 1466 C CA . ASP A 1 180 ? -23.346 -19.380 34.133 1.00 67.94 180 ASP A CA 1
ATOM 1467 C C . ASP A 1 180 ? -23.801 -20.851 34.189 1.00 67.94 180 ASP A C 1
ATOM 1469 O O . ASP A 1 180 ? -24.407 -21.274 35.171 1.00 67.94 180 ASP A O 1
ATOM 1473 N N . GLU A 1 181 ? -23.536 -21.646 33.146 1.00 76.94 181 GLU A N 1
ATOM 1474 C CA . GLU A 1 181 ? -23.772 -23.091 33.204 1.00 76.94 181 GLU A CA 1
ATOM 1475 C C . GLU A 1 181 ? -22.741 -23.757 34.130 1.00 76.94 181 GLU A C 1
ATOM 1477 O O . GLU A 1 181 ? -21.529 -23.672 33.918 1.00 76.94 181 GLU A O 1
ATOM 1482 N N . GLU A 1 182 ? -23.225 -24.419 35.184 1.00 81.25 182 GLU A N 1
ATOM 1483 C CA . GLU A 1 182 ? -22.398 -25.248 36.059 1.00 81.25 182 GLU A CA 1
ATOM 1484 C C . GLU A 1 182 ? -21.837 -26.433 35.259 1.00 81.25 182 GLU A C 1
ATOM 1486 O O . GLU A 1 182 ? -22.582 -27.280 34.761 1.00 81.25 182 GLU A O 1
ATOM 1491 N N . PHE A 1 183 ? -20.510 -26.500 35.131 1.00 80.19 183 PHE A N 1
ATOM 1492 C CA . PHE A 1 183 ? -19.835 -27.605 34.452 1.00 80.19 183 PHE A CA 1
ATOM 1493 C C . PHE A 1 183 ? -20.188 -28.941 35.113 1.00 80.19 183 PHE A C 1
ATOM 1495 O O . PHE A 1 183 ? -19.950 -29.140 36.305 1.00 80.19 183 PHE A O 1
ATOM 1502 N N . SER A 1 184 ? -20.712 -29.887 34.331 1.00 89.94 184 SER A N 1
ATOM 1503 C CA . SER A 1 184 ? -21.011 -31.227 34.839 1.00 89.94 184 SER A CA 1
ATOM 1504 C C . SER A 1 184 ? -19.722 -31.978 35.176 1.00 89.94 184 SER A C 1
ATOM 1506 O O . SER A 1 184 ? -18.784 -32.013 34.376 1.00 89.94 184 SER A O 1
ATOM 1508 N N . ASP A 1 185 ? -19.716 -32.709 36.293 1.00 87.56 185 ASP A N 1
ATOM 1509 C CA . ASP A 1 185 ? -18.634 -33.638 36.646 1.00 87.56 185 ASP A CA 1
ATOM 1510 C C . ASP A 1 185 ? -18.308 -34.622 35.511 1.00 87.56 185 ASP A C 1
ATOM 1512 O O . ASP A 1 185 ? -17.169 -35.064 35.370 1.00 87.56 185 ASP A O 1
ATOM 1516 N N . THR A 1 186 ? -19.283 -34.969 34.667 1.00 89.81 186 THR A N 1
ATOM 1517 C CA . THR A 1 186 ? -19.061 -35.857 33.514 1.00 89.81 186 THR A CA 1
ATOM 1518 C C . THR A 1 186 ? -18.166 -35.205 32.460 1.00 89.81 186 THR A C 1
ATOM 1520 O O . THR A 1 186 ? -17.291 -35.867 31.902 1.00 89.81 186 THR A O 1
ATOM 1523 N N . GLU A 1 187 ? -18.350 -33.905 32.216 1.00 92.81 187 GLU A N 1
ATOM 1524 C CA . GLU A 1 187 ? -17.524 -33.124 31.296 1.00 92.81 187 GLU A CA 1
ATOM 1525 C C . GLU A 1 187 ? -16.099 -32.998 31.835 1.00 92.81 187 GLU A C 1
ATOM 1527 O O . GLU A 1 187 ? -15.141 -33.292 31.124 1.00 92.81 187 GLU A O 1
ATOM 1532 N N . ILE A 1 188 ? -15.952 -32.675 33.122 1.00 89.94 188 ILE A N 1
ATOM 1533 C CA . ILE A 1 188 ? -14.642 -32.580 33.779 1.00 89.94 188 ILE A CA 1
ATOM 1534 C C . ILE A 1 188 ? -13.912 -33.933 33.720 1.00 89.94 188 ILE A C 1
ATOM 1536 O O . ILE A 1 188 ? -12.733 -33.997 33.361 1.00 89.94 188 ILE A O 1
ATOM 1540 N N . ASN A 1 189 ? -14.614 -35.035 34.002 1.00 90.06 189 ASN A N 1
ATOM 1541 C CA . ASN A 1 189 ? -14.041 -36.381 33.988 1.00 90.06 189 ASN A CA 1
ATOM 1542 C C . ASN A 1 189 ? -13.597 -36.846 32.593 1.00 90.06 189 ASN A C 1
ATOM 1544 O O . ASN A 1 189 ? -12.688 -37.671 32.508 1.00 90.06 189 ASN A O 1
ATOM 1548 N N . ALA A 1 190 ? -14.161 -36.306 31.507 1.00 90.81 190 ALA A N 1
ATOM 1549 C CA . ALA A 1 190 ? -13.721 -36.623 30.147 1.00 90.81 190 ALA A CA 1
ATOM 1550 C C . ALA A 1 190 ? -12.294 -36.119 29.849 1.00 90.81 190 ALA A C 1
ATOM 1552 O O . ALA A 1 190 ? -11.589 -36.706 29.027 1.00 90.81 190 ALA A O 1
ATOM 1553 N N . TYR A 1 191 ? -11.842 -35.069 30.544 1.00 91.06 191 TYR A N 1
ATOM 1554 C CA . TYR A 1 191 ? -10.480 -34.536 30.426 1.00 91.06 191 TYR A CA 1
ATOM 1555 C C . TYR A 1 191 ? -9.484 -35.195 31.392 1.00 91.06 191 TYR A C 1
ATOM 1557 O O . TYR A 1 191 ? -8.267 -35.042 31.239 1.00 91.06 191 TYR A O 1
ATOM 1565 N N . ILE A 1 192 ? -9.970 -35.953 32.379 1.00 93.62 192 ILE A N 1
ATOM 1566 C CA . ILE A 1 192 ? -9.132 -36.671 33.338 1.00 93.62 192 ILE A CA 1
ATOM 1567 C C . ILE A 1 192 ? -8.813 -38.059 32.781 1.00 93.62 192 ILE A C 1
ATOM 1569 O O . ILE A 1 192 ? -9.690 -38.879 32.525 1.00 93.62 192 ILE A O 1
ATOM 1573 N N . ARG A 1 193 ? -7.519 -38.364 32.645 1.00 94.00 193 ARG A N 1
ATOM 1574 C CA . ARG A 1 193 ? -7.075 -39.691 32.196 1.00 94.00 193 ARG A CA 1
ATOM 1575 C C . ARG A 1 193 ? -7.547 -40.776 33.157 1.00 94.00 193 ARG A C 1
ATOM 1577 O O . ARG A 1 193 ? -7.345 -40.691 34.370 1.00 94.00 193 ARG A O 1
ATOM 1584 N N . SER A 1 194 ? -8.076 -41.857 32.602 1.00 94.62 194 SER A N 1
ATOM 1585 C CA . SER A 1 194 ? -8.505 -43.017 33.373 1.00 94.62 194 SER A CA 1
ATOM 1586 C C . SER A 1 194 ? -7.327 -43.709 34.074 1.00 94.62 194 SER A C 1
ATOM 1588 O O . SER A 1 194 ? -6.167 -43.659 33.649 1.00 94.62 194 SER A O 1
ATOM 1590 N N . LYS A 1 195 ? -7.623 -44.453 35.148 1.00 94.25 195 LYS A N 1
ATOM 1591 C CA . LYS A 1 195 ? -6.607 -45.209 35.908 1.00 94.25 195 LYS A CA 1
ATOM 1592 C C . LYS A 1 195 ? -5.826 -46.200 35.033 1.00 94.25 195 LYS A C 1
ATOM 1594 O O . LYS A 1 195 ? -4.670 -46.506 35.328 1.00 94.25 195 LYS A O 1
ATOM 1599 N N . THR A 1 196 ? -6.438 -46.728 33.974 1.00 93.06 196 THR A N 1
ATOM 1600 C CA . THR A 1 196 ? -5.791 -47.666 33.045 1.00 93.06 196 THR A CA 1
ATOM 1601 C C . THR A 1 196 ? -4.844 -46.943 32.088 1.00 93.06 196 THR A C 1
ATOM 1603 O O . THR A 1 196 ? -3.734 -47.428 31.866 1.00 93.06 196 THR A O 1
ATOM 1606 N N . GLU A 1 197 ? -5.221 -45.767 31.584 1.00 92.38 197 GLU A N 1
ATOM 1607 C CA . GLU A 1 197 ? -4.351 -44.909 30.773 1.00 92.38 197 GLU A CA 1
ATOM 1608 C C . GLU A 1 197 ? -3.123 -44.456 31.559 1.00 92.38 197 GLU A C 1
ATOM 1610 O O . GLU A 1 197 ? -2.001 -44.594 31.074 1.00 92.38 197 GLU A O 1
ATOM 1615 N N . VAL A 1 198 ? -3.301 -44.024 32.810 1.00 93.81 198 VAL A N 1
ATOM 1616 C CA . VAL A 1 198 ? -2.182 -43.629 33.681 1.00 93.81 198 VAL A CA 1
ATOM 1617 C C . VAL A 1 198 ? -1.208 -44.794 33.904 1.00 93.81 198 VAL A C 1
ATOM 1619 O O . VAL A 1 198 ? 0.007 -44.608 33.820 1.00 93.81 198 VAL A O 1
ATOM 1622 N N . LYS A 1 199 ? -1.707 -46.023 34.113 1.00 92.44 199 LYS A N 1
ATOM 1623 C CA . LYS A 1 199 ? -0.856 -47.225 34.229 1.00 92.44 199 LYS A CA 1
ATOM 1624 C C . LYS A 1 199 ? -0.061 -47.500 32.950 1.00 92.44 199 LYS A C 1
ATOM 1626 O O . LYS A 1 199 ? 1.123 -47.832 33.034 1.00 92.44 199 LYS A O 1
ATOM 1631 N N . LYS A 1 200 ? -0.687 -47.356 31.777 1.00 93.75 200 LYS A N 1
ATOM 1632 C CA . LYS A 1 200 ? -0.020 -47.532 30.476 1.00 93.75 200 LYS A CA 1
ATOM 1633 C C . LYS A 1 200 ? 1.064 -46.475 30.268 1.00 93.75 200 LYS A C 1
ATOM 1635 O O . LYS A 1 200 ? 2.193 -46.837 29.952 1.00 93.75 200 LYS A O 1
ATOM 1640 N N . ILE A 1 201 ? 0.758 -45.205 30.538 1.00 89.06 201 ILE A N 1
ATOM 1641 C CA . ILE A 1 201 ? 1.717 -44.095 30.439 1.00 89.06 201 ILE A CA 1
ATOM 1642 C C . ILE A 1 201 ? 2.898 -44.314 31.390 1.00 89.06 201 ILE A C 1
ATOM 1644 O O . ILE A 1 201 ? 4.042 -44.169 30.973 1.00 89.06 201 ILE A O 1
ATOM 1648 N N . LYS A 1 202 ? 2.657 -44.741 32.637 1.00 89.44 202 LYS A N 1
ATOM 1649 C CA . LYS A 1 202 ? 3.726 -45.045 33.604 1.00 89.44 202 LYS A CA 1
ATOM 1650 C C . LYS A 1 202 ? 4.628 -46.189 33.132 1.00 89.44 202 LYS A C 1
ATOM 1652 O O . LYS A 1 202 ? 5.844 -46.114 33.283 1.00 89.44 202 LYS A O 1
ATOM 1657 N N . LYS A 1 203 ? 4.050 -47.234 32.528 1.00 89.56 203 LYS A N 1
ATOM 1658 C CA . LYS A 1 203 ? 4.817 -48.344 31.942 1.00 89.56 203 LYS A CA 1
ATOM 1659 C C . LYS A 1 203 ? 5.672 -47.870 30.763 1.00 89.56 203 LYS A C 1
ATOM 1661 O O . LYS A 1 203 ? 6.837 -48.238 30.695 1.00 89.56 203 LYS A O 1
ATOM 1666 N N . ILE A 1 204 ? 5.112 -47.037 29.883 1.00 87.88 204 ILE A N 1
ATOM 1667 C CA . ILE A 1 204 ? 5.831 -46.454 28.741 1.00 87.88 204 ILE A CA 1
ATOM 1668 C C . ILE A 1 204 ? 6.969 -45.548 29.229 1.00 87.88 204 ILE A C 1
ATOM 1670 O O . ILE A 1 204 ? 8.101 -45.742 28.806 1.00 87.88 204 ILE A O 1
ATOM 1674 N N . LYS A 1 205 ? 6.714 -44.643 30.183 1.00 84.62 205 LYS A N 1
ATOM 1675 C CA . LYS A 1 205 ? 7.749 -43.785 30.786 1.00 84.62 205 LYS A CA 1
ATOM 1676 C C . LYS A 1 205 ? 8.902 -44.593 31.395 1.00 84.62 205 LYS A C 1
ATOM 1678 O O . LYS A 1 205 ? 10.056 -44.278 31.133 1.00 84.62 205 LYS A O 1
ATOM 1683 N N . LYS A 1 206 ? 8.591 -45.675 32.122 1.00 85.50 206 LYS A N 1
ATOM 1684 C CA . LYS A 1 206 ? 9.595 -46.588 32.698 1.00 85.50 206 LYS A CA 1
ATOM 1685 C C . LYS A 1 206 ? 10.450 -47.277 31.628 1.00 85.50 206 LYS A C 1
ATOM 1687 O O . LYS A 1 206 ? 11.636 -47.485 31.838 1.00 85.50 206 LYS A O 1
ATOM 1692 N N . ILE A 1 207 ? 9.853 -47.639 30.491 1.00 84.69 207 ILE A N 1
ATOM 1693 C CA . ILE A 1 207 ? 10.581 -48.220 29.351 1.00 84.69 207 ILE A CA 1
ATOM 1694 C C . ILE A 1 207 ? 11.459 -47.161 28.669 1.00 84.69 207 ILE A C 1
ATOM 1696 O O . ILE A 1 207 ? 12.554 -47.475 28.220 1.00 84.69 207 ILE A O 1
ATOM 1700 N N . MET A 1 208 ? 10.994 -45.911 28.613 1.00 79.88 208 MET A N 1
ATOM 1701 C CA . MET A 1 208 ? 11.701 -44.793 27.983 1.00 79.88 208 MET A CA 1
ATOM 1702 C C . MET A 1 208 ? 12.812 -44.178 28.852 1.00 79.88 208 MET A C 1
ATOM 1704 O O . MET A 1 208 ? 13.444 -43.227 28.410 1.00 79.88 208 MET A O 1
ATOM 1708 N N . GLY A 1 209 ? 13.069 -44.695 30.059 1.00 76.38 209 GLY A N 1
ATOM 1709 C CA . GLY A 1 209 ? 14.174 -44.234 30.910 1.00 76.38 209 GLY A CA 1
ATOM 1710 C C . GLY A 1 209 ? 14.019 -42.818 31.479 1.00 76.38 209 GLY A C 1
ATOM 1711 O O . GLY A 1 209 ? 14.976 -42.292 32.037 1.00 76.38 209 GLY A O 1
ATOM 1712 N N . ASN A 1 210 ? 12.834 -42.205 31.383 1.00 60.22 210 ASN A N 1
ATOM 1713 C CA . ASN A 1 210 ? 12.535 -40.949 32.074 1.00 60.22 210 ASN A CA 1
ATOM 1714 C C . ASN A 1 210 ? 12.066 -41.260 33.501 1.00 60.22 210 ASN A C 1
ATOM 1716 O O . ASN A 1 210 ? 10.862 -41.298 33.779 1.00 60.22 210 ASN A O 1
ATOM 1720 N N . ASP A 1 211 ? 13.019 -41.501 34.398 1.00 60.75 211 ASP A N 1
ATOM 1721 C CA . ASP A 1 211 ? 12.776 -41.355 35.830 1.00 60.75 211 ASP A CA 1
ATOM 1722 C C . ASP A 1 211 ? 12.723 -39.852 36.138 1.00 60.75 211 ASP A C 1
ATOM 1724 O O . ASP A 1 211 ? 13.742 -39.188 36.309 1.00 60.75 211 ASP A O 1
ATOM 1728 N N . ASP A 1 212 ? 11.505 -39.302 36.178 1.00 60.53 212 ASP A N 1
ATOM 1729 C CA . ASP A 1 212 ? 11.222 -37.996 36.780 1.00 60.53 212 ASP A CA 1
ATOM 1730 C C . ASP A 1 212 ? 11.423 -38.122 38.306 1.00 60.53 212 ASP A C 1
ATOM 1732 O O . ASP A 1 212 ? 10.472 -38.134 39.087 1.00 60.53 212 ASP A O 1
ATOM 1736 N N . SER A 1 213 ? 12.669 -38.277 38.755 1.00 55.53 213 SER A N 1
ATOM 1737 C CA . SER A 1 213 ? 13.050 -38.170 40.161 1.00 55.53 213 SER A CA 1
ATOM 1738 C C . SER A 1 213 ? 13.131 -36.695 40.546 1.00 55.53 213 SER A C 1
ATOM 1740 O O . SER A 1 213 ? 14.222 -36.174 40.765 1.00 55.53 213 SER A O 1
ATOM 1742 N N . ASN A 1 214 ? 11.991 -35.998 40.565 1.00 54.03 214 ASN A N 1
ATOM 1743 C CA . ASN A 1 214 ? 11.858 -34.727 41.275 1.00 54.03 214 ASN A CA 1
ATOM 1744 C C . ASN A 1 214 ? 10.382 -34.335 41.465 1.00 54.03 214 ASN A C 1
ATOM 1746 O O . ASN A 1 214 ? 9.894 -33.440 40.783 1.00 54.03 214 ASN A O 1
ATOM 1750 N N . ASP A 1 215 ? 9.661 -34.994 42.375 1.00 49.69 215 ASP A N 1
ATOM 1751 C CA . ASP A 1 215 ? 8.475 -34.368 42.982 1.00 49.69 215 ASP A CA 1
ATOM 1752 C C . ASP A 1 215 ? 8.136 -34.981 44.352 1.00 49.69 215 ASP A C 1
ATOM 1754 O O . ASP A 1 215 ? 7.076 -35.561 44.560 1.00 49.69 215 ASP A O 1
ATOM 1758 N N . ASP A 1 216 ? 9.074 -34.866 45.293 1.00 48.56 216 ASP A N 1
ATOM 1759 C CA . ASP A 1 216 ? 8.760 -34.874 46.726 1.00 48.56 216 ASP A CA 1
ATOM 1760 C C . ASP A 1 216 ? 9.094 -33.484 47.282 1.00 48.56 216 ASP A C 1
ATOM 1762 O O . ASP A 1 216 ? 10.130 -33.243 47.901 1.00 48.56 216 ASP A O 1
ATOM 1766 N N . ARG A 1 217 ? 8.213 -32.516 47.014 1.00 49.34 217 ARG A N 1
ATOM 1767 C CA . ARG A 1 217 ? 8.092 -31.301 47.831 1.00 49.34 217 ARG A CA 1
ATOM 1768 C C . ARG A 1 217 ? 6.629 -31.062 48.175 1.00 49.34 217 ARG A C 1
ATOM 1770 O O . ARG A 1 217 ? 5.986 -30.147 47.667 1.00 49.34 217 ARG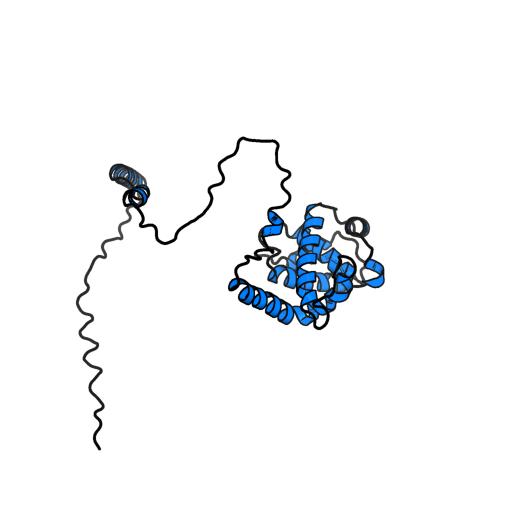 A O 1
ATOM 1777 N N . ARG A 1 218 ? 6.106 -31.877 49.093 1.00 48.41 218 ARG A N 1
ATOM 1778 C CA . ARG A 1 218 ? 4.937 -31.510 49.897 1.00 48.41 218 ARG A CA 1
ATOM 1779 C C . ARG A 1 218 ? 5.357 -31.243 51.340 1.00 48.41 218 ARG A C 1
ATOM 1781 O O . ARG A 1 218 ? 5.794 -32.148 52.029 1.00 48.41 218 ARG A O 1
ATOM 1788 N N . HIS A 1 219 ? 5.108 -29.994 51.733 1.00 48.84 219 HIS A N 1
ATOM 1789 C CA . HIS A 1 219 ? 4.811 -29.505 53.082 1.00 48.84 219 HIS A CA 1
ATOM 1790 C C . HIS A 1 219 ? 5.882 -29.664 54.168 1.00 48.84 219 HIS A C 1
ATOM 1792 O O . HIS A 1 219 ? 5.893 -30.649 54.888 1.00 48.84 219 HIS A O 1
ATOM 1798 N N . ASP A 1 220 ? 6.605 -28.568 54.408 1.00 44.19 220 ASP A N 1
ATOM 1799 C CA . ASP A 1 220 ? 6.745 -28.041 55.767 1.00 44.19 220 ASP A CA 1
ATOM 1800 C C . ASP A 1 220 ? 6.437 -26.538 55.747 1.00 44.19 220 ASP A C 1
ATOM 1802 O O . ASP A 1 220 ? 7.266 -25.687 55.438 1.00 44.19 220 ASP A O 1
ATOM 1806 N N . GLN A 1 221 ? 5.167 -26.228 56.010 1.00 48.88 221 GLN A N 1
ATOM 1807 C CA . GLN A 1 221 ? 4.670 -24.892 56.321 1.00 48.88 221 GLN A CA 1
ATOM 1808 C C . GLN A 1 221 ? 4.557 -24.785 57.846 1.00 48.88 221 GLN A C 1
ATOM 1810 O O . GLN A 1 221 ? 3.459 -24.768 58.396 1.00 48.88 221 GLN A O 1
ATOM 1815 N N . LYS A 1 222 ? 5.693 -24.760 58.539 1.00 47.06 222 LYS A N 1
ATOM 1816 C CA . LYS A 1 222 ? 5.825 -24.270 59.916 1.00 47.06 222 LYS A CA 1
ATOM 1817 C C . LYS A 1 222 ? 7.187 -23.589 59.991 1.00 47.06 222 LYS A C 1
ATOM 1819 O O . LYS A 1 222 ? 8.142 -24.153 59.482 1.00 47.06 222 LYS A O 1
ATOM 1824 N N . ASP A 1 223 ? 7.212 -22.359 60.509 1.00 50.25 223 ASP A N 1
ATOM 1825 C CA . ASP A 1 223 ? 8.386 -21.596 60.999 1.00 50.25 223 ASP A CA 1
ATOM 1826 C C . ASP A 1 223 ? 8.523 -20.153 60.478 1.00 50.25 223 ASP A C 1
ATOM 1828 O O . ASP A 1 223 ? 9.393 -19.422 60.946 1.00 50.25 223 ASP A O 1
ATOM 1832 N N . HIS A 1 224 ? 7.621 -19.651 59.625 1.00 42.00 224 HIS A N 1
ATOM 1833 C CA . HIS A 1 224 ? 7.698 -18.247 59.174 1.00 42.00 224 HIS A CA 1
ATOM 1834 C C . HIS A 1 224 ? 6.873 -17.222 59.981 1.00 42.00 224 HIS A C 1
ATOM 1836 O O . HIS A 1 224 ? 6.899 -16.036 59.655 1.00 42.00 224 HIS A O 1
ATOM 1842 N N . GLU A 1 225 ? 6.207 -17.626 61.072 1.00 48.44 225 GLU A N 1
ATOM 1843 C CA . GLU A 1 225 ? 5.442 -16.715 61.952 1.00 48.44 225 GLU A CA 1
ATOM 1844 C C . GLU A 1 225 ? 6.244 -16.111 63.125 1.00 48.44 225 GLU A C 1
ATOM 1846 O O . GLU A 1 225 ? 5.695 -15.361 63.926 1.00 48.44 225 GLU A O 1
ATOM 1851 N N . SER A 1 226 ? 7.556 -16.353 63.229 1.00 51.62 226 SER A N 1
ATOM 1852 C CA . SER A 1 226 ? 8.366 -15.816 64.344 1.00 51.62 226 SER A CA 1
ATOM 1853 C C . SER A 1 226 ? 9.067 -14.477 64.041 1.00 51.62 226 SER A C 1
ATOM 1855 O O . SER A 1 226 ? 9.510 -13.781 64.954 1.00 51.62 226 SER A O 1
ATOM 1857 N N . LEU A 1 227 ? 9.145 -14.047 62.773 1.00 46.72 227 LEU A N 1
ATOM 1858 C CA . LEU A 1 227 ? 9.939 -12.862 62.393 1.00 46.72 227 LEU A CA 1
ATOM 1859 C C . LEU A 1 227 ? 9.147 -11.564 62.175 1.00 46.72 227 LEU A C 1
ATOM 1861 O O . LEU A 1 227 ? 9.765 -10.505 62.099 1.00 46.72 227 LEU A O 1
ATOM 1865 N N . TYR A 1 228 ? 7.810 -11.597 62.165 1.00 46.72 228 TYR A N 1
ATOM 1866 C CA . TYR A 1 228 ? 6.991 -10.383 61.997 1.00 46.72 228 TYR A CA 1
ATOM 1867 C C . TYR A 1 228 ? 6.435 -9.784 63.300 1.00 46.72 228 TYR A C 1
ATOM 1869 O O . TYR A 1 228 ? 5.972 -8.647 63.296 1.00 46.72 228 TYR A O 1
ATOM 1877 N N . SER A 1 229 ? 6.569 -10.463 64.445 1.00 46.69 229 SER A N 1
ATOM 1878 C CA . SER A 1 229 ? 6.151 -9.907 65.746 1.00 46.69 229 SER A CA 1
ATOM 1879 C C . SER A 1 229 ? 7.197 -8.986 66.402 1.00 46.69 229 SER A C 1
ATOM 1881 O O . SER A 1 229 ? 6.951 -8.473 67.494 1.00 46.69 229 SER A O 1
ATOM 1883 N N . LYS A 1 230 ? 8.364 -8.760 65.779 1.00 49.69 230 LYS A N 1
ATOM 1884 C CA . LYS A 1 230 ? 9.453 -7.955 66.372 1.00 49.69 230 LYS A CA 1
ATOM 1885 C C . LYS A 1 230 ? 9.560 -6.518 65.837 1.00 49.69 230 LYS A C 1
ATOM 1887 O O . LYS A 1 230 ? 10.402 -5.775 66.323 1.00 49.69 230 LYS A O 1
ATOM 1892 N N . TYR A 1 231 ? 8.707 -6.105 64.893 1.00 47.09 231 TYR A N 1
ATOM 1893 C CA . TYR A 1 231 ? 8.805 -4.784 64.244 1.00 47.09 231 TYR A CA 1
ATOM 1894 C C . TYR A 1 231 ? 7.563 -3.885 64.349 1.00 47.09 231 TYR A C 1
ATOM 1896 O O . TYR A 1 231 ? 7.488 -2.878 63.656 1.00 47.09 231 TYR A O 1
ATOM 1904 N N . ILE A 1 232 ? 6.621 -4.180 65.250 1.00 51.78 232 ILE A N 1
ATOM 1905 C CA . ILE A 1 232 ? 5.562 -3.224 65.622 1.00 51.78 232 ILE A CA 1
ATOM 1906 C C . ILE A 1 232 ? 5.577 -3.041 67.138 1.00 51.78 232 ILE A C 1
ATOM 1908 O O . ILE A 1 232 ? 4.799 -3.663 67.858 1.00 51.78 232 ILE A O 1
ATOM 1912 N N . LYS A 1 233 ? 6.525 -2.234 67.635 1.00 54.16 233 LYS A N 1
ATOM 1913 C CA . LYS A 1 233 ? 6.460 -1.674 68.996 1.00 54.16 233 LYS A CA 1
ATOM 1914 C C . LYS A 1 233 ? 7.370 -0.460 69.234 1.00 54.16 233 LYS A C 1
ATOM 1916 O O . LYS A 1 233 ? 8.128 -0.452 70.190 1.00 54.16 233 LYS A O 1
ATOM 1921 N N . VAL A 1 234 ? 7.288 0.550 68.376 1.00 53.09 234 VAL A N 1
ATOM 1922 C CA . VAL A 1 234 ? 7.638 1.966 68.638 1.00 53.09 234 VAL A CA 1
ATOM 1923 C C . VAL A 1 234 ? 7.021 2.712 67.444 1.00 53.09 234 VAL A C 1
ATOM 1925 O O . VAL A 1 234 ? 7.246 2.291 66.319 1.00 53.09 234 VAL A O 1
ATOM 1928 N N . ASP A 1 235 ? 6.070 3.632 67.564 1.00 44.66 235 ASP A N 1
ATOM 1929 C CA . ASP A 1 235 ? 6.040 4.769 68.470 1.00 44.66 235 ASP A CA 1
ATOM 1930 C C . ASP A 1 235 ? 4.633 5.007 69.030 1.00 44.66 235 ASP A C 1
ATOM 1932 O O . ASP A 1 235 ? 3.642 5.088 68.298 1.00 44.66 235 ASP A O 1
ATOM 1936 N N . GLY A 1 236 ? 4.569 5.104 70.358 1.00 41.97 236 GLY A N 1
ATOM 1937 C CA . GLY A 1 236 ? 3.450 5.709 71.057 1.00 41.97 236 GLY A CA 1
ATOM 1938 C C . GLY A 1 236 ? 3.523 7.223 70.905 1.00 41.97 236 GLY A C 1
ATOM 1939 O O . GLY A 1 236 ? 4.579 7.824 71.095 1.00 41.97 236 GLY A O 1
ATOM 1940 N N . LEU A 1 237 ? 2.377 7.792 70.544 1.00 49.09 237 LEU A N 1
ATOM 1941 C CA . LEU A 1 237 ? 1.965 9.134 70.929 1.00 49.09 237 LEU A CA 1
ATOM 1942 C C . LEU A 1 237 ? 2.166 9.322 72.435 1.00 49.09 237 LEU A C 1
ATOM 1944 O O . LEU A 1 237 ? 1.768 8.434 73.178 1.00 49.09 237 LEU A O 1
ATOM 1948 N N . ASP A 1 238 ? 2.692 10.474 72.837 1.00 50.66 238 ASP A N 1
ATOM 1949 C CA . ASP A 1 238 ? 2.275 11.185 74.046 1.00 50.66 238 ASP A CA 1
ATOM 1950 C C . ASP A 1 238 ? 2.588 12.682 73.848 1.00 50.66 238 ASP A C 1
ATOM 1952 O O . ASP A 1 238 ? 3.722 13.044 73.529 1.00 50.66 238 ASP A O 1
ATOM 1956 N N . ASP A 1 239 ? 1.511 13.472 73.937 1.00 47.44 239 ASP A N 1
ATOM 1957 C CA . ASP A 1 239 ? 1.343 14.870 74.386 1.00 47.44 239 ASP A CA 1
ATOM 1958 C C . ASP A 1 239 ? 2.413 15.951 74.117 1.00 47.44 239 ASP A C 1
ATOM 1960 O O . ASP A 1 239 ? 3.515 15.930 74.713 1.00 47.44 239 ASP A O 1
#

Radius of gyration: 30.07 Å; chains: 1; bounding box: 44×67×91 Å

Organism: NCBI:txid1979941

Sequence (239 aa):
SISIEELVEPTLNGCHFDDDERPELIQRVIELLRVVRDCWLIEGRSPVHIIYGTTYLSWKSLKPWIRSKVKLTEFCRLHSIEYKHTTVERVGEIFDVLKRLGQRIPGKEAFKFTKQNIAIYINDILTYNSSLLFDLNNHFKTTATSSEPSTHWTNTLKRRRKPAPTAPEAMAASADQQKDEEFSDTEINAYIRSKTEVKKIKKIKKIMGNDDSNDDRRHDQKDHESLYSKYIKVDGLDD